Protein AF-A0A8R1HP29-F1 (afdb_monomer_lite)

Secondary structure (DSSP, 8-state):
-HHHHHHHHHHHHHHHHHHHHHHHHHHHHHHHHHHHHHHHHHHHHHHHHHHHHHHHHHHHHHHHHHHHHHHHHHHHHHHHHHHHHHTGGG-S-HHHHHHHHHHHHHHHHHS-HHHHHHHHHHHTT--SHHHHHHHHHHHHHHHHHHHHHHHHHHHHHHHHHHHHHHTT---HHHHHHHHHHHHHS-SS-TTHHHHHHHHHHHH-TT-TTSPPPPHHHHHHHHHHHHHT-------S---SS--S-TTS---HHHHHHHHHHHHHS-TT-TTHHHHHHHHHSSS-HHHHHHHHHHHHHHHHTT-

InterPro domains:
  IPR001005 SANT/Myb domain [PF00249] (248-294)
  IPR001005 SANT/Myb domain [PF23082] (169-206)
  IPR001005 SANT/Myb domain [PS50090] (162-218)
  IPR001005 SANT/Myb domain [PS50090] (249-296)
  IPR001005 SANT/Myb domain [SM00717] (166-228)
  IPR001005 SANT/Myb domain [SM00717] (246-298)
  IPR001005 SANT/Myb domain [cd00167] (169-223)
  IPR001005 SANT/Myb domain [cd00167] (249-296)
  IPR009057 Homedomain-like superfamily [SSF46689] (167-221)
  IPR009057 Homedomain-like superfamily [SSF46689] (248-295)
  IPR032003 Ribosome-associated complex head domain [PF16717] (63-138)
  IPR042569 Ribosome-associated complex head domain superfamily [G3DSA:1.10.8.840] (60-151)
  IPR044634 J-protein Zuotin/DnaJC2 [PTHR43999] (15-303)

Structure (mmCIF, N/CA/C/O backbone):
data_AF-A0A8R1HP29-F1
#
_entry.id   AF-A0A8R1HP29-F1
#
loop_
_atom_site.group_PDB
_atom_site.id
_atom_site.type_symbol
_atom_site.label_atom_id
_atom_site.label_alt_id
_atom_site.label_comp_id
_atom_site.label_asym_id
_atom_site.label_entity_id
_atom_site.label_seq_id
_atom_site.pdbx_PDB_ins_code
_atom_site.Cartn_x
_atom_site.Cartn_y
_atom_site.Cartn_z
_atom_site.occupancy
_atom_site.B_iso_or_equiv
_atom_site.auth_seq_id
_atom_site.auth_comp_id
_atom_site.auth_asym_id
_atom_site.auth_atom_id
_atom_site.pdbx_PDB_model_num
ATOM 1 N N . MET A 1 1 ? 29.181 -5.541 -91.562 1.00 53.16 1 MET A N 1
ATOM 2 C CA . MET A 1 1 ? 28.354 -4.675 -90.682 1.00 53.16 1 MET A CA 1
ATOM 3 C C . MET A 1 1 ? 27.264 -5.429 -89.902 1.00 53.16 1 MET A C 1
ATOM 5 O O . MET A 1 1 ? 26.982 -5.027 -88.782 1.00 53.16 1 MET A O 1
ATOM 9 N N . HIS A 1 2 ? 26.699 -6.535 -90.409 1.00 53.97 2 HIS A N 1
ATOM 10 C CA . HIS A 1 2 ? 25.640 -7.306 -89.723 1.00 53.97 2 HIS A CA 1
ATOM 11 C C . HIS A 1 2 ? 26.078 -8.027 -88.426 1.00 53.97 2 HIS A C 1
ATOM 13 O O . HIS A 1 2 ? 25.347 -7.999 -87.443 1.00 53.97 2 HIS A O 1
ATOM 19 N N . SER A 1 3 ? 27.299 -8.576 -88.367 1.00 54.91 3 SER A N 1
ATOM 20 C CA . SER A 1 3 ? 27.802 -9.307 -87.182 1.00 54.91 3 SER A CA 1
ATOM 21 C C . SER A 1 3 ? 28.044 -8.428 -85.944 1.00 54.91 3 SER A C 1
ATOM 23 O O . SER A 1 3 ? 27.961 -8.914 -84.823 1.00 54.91 3 SER A O 1
ATOM 25 N N . SER A 1 4 ? 28.325 -7.133 -86.132 1.00 56.97 4 SER A N 1
ATOM 26 C CA . SER A 1 4 ? 28.579 -6.187 -85.030 1.00 56.97 4 SER A CA 1
ATOM 27 C C . SER A 1 4 ? 27.276 -5.677 -84.389 1.00 56.97 4 SER A C 1
ATOM 29 O O . SER A 1 4 ? 27.226 -5.419 -83.190 1.00 56.97 4 SER A O 1
ATOM 31 N N . ARG A 1 5 ? 26.180 -5.618 -85.165 1.00 58.12 5 ARG A N 1
ATOM 32 C CA . ARG A 1 5 ? 24.840 -5.261 -84.661 1.00 58.12 5 ARG A CA 1
ATOM 33 C C . ARG A 1 5 ? 24.191 -6.379 -83.835 1.00 58.12 5 ARG A C 1
ATOM 35 O O . ARG A 1 5 ? 23.475 -6.074 -82.890 1.00 58.12 5 ARG A O 1
ATOM 42 N N . LEU A 1 6 ? 24.455 -7.648 -84.162 1.00 58.31 6 LEU A N 1
ATOM 43 C CA . LEU A 1 6 ? 23.961 -8.799 -83.390 1.00 58.31 6 LEU A CA 1
ATOM 44 C C . LEU A 1 6 ? 24.630 -8.881 -82.006 1.00 58.31 6 LEU A C 1
ATOM 46 O O . LEU A 1 6 ? 23.936 -8.924 -80.997 1.00 58.31 6 LEU A O 1
ATOM 50 N N . LEU A 1 7 ? 25.961 -8.744 -81.941 1.00 60.47 7 LEU A N 1
ATOM 51 C CA . LEU A 1 7 ? 26.706 -8.700 -80.673 1.00 60.47 7 LEU A CA 1
ATOM 52 C C . LEU A 1 7 ? 26.303 -7.516 -79.772 1.00 60.47 7 LEU A C 1
ATOM 54 O O . LEU A 1 7 ? 26.295 -7.650 -78.549 1.00 60.47 7 LEU A O 1
ATOM 58 N N . SER A 1 8 ? 25.947 -6.356 -80.344 1.00 64.62 8 SER A N 1
ATOM 59 C CA . SER A 1 8 ? 25.482 -5.215 -79.540 1.00 64.62 8 SER A CA 1
ATOM 60 C C . SER A 1 8 ? 24.067 -5.407 -78.989 1.00 64.62 8 SER A C 1
ATOM 62 O O . SER A 1 8 ? 23.772 -4.904 -77.906 1.00 64.62 8 SER A O 1
ATOM 64 N N . ALA A 1 9 ? 23.197 -6.118 -79.715 1.00 67.69 9 ALA A N 1
ATOM 65 C CA . ALA A 1 9 ? 21.844 -6.442 -79.265 1.00 67.69 9 ALA A CA 1
ATOM 66 C C . ALA A 1 9 ? 21.861 -7.455 -78.105 1.00 67.69 9 ALA A C 1
ATOM 68 O O . ALA A 1 9 ? 21.166 -7.251 -77.108 1.00 67.69 9 ALA A O 1
ATOM 69 N N . ASP A 1 10 ? 22.728 -8.470 -78.173 1.00 73.00 10 ASP A N 1
ATOM 70 C CA . ASP A 1 10 ? 22.910 -9.448 -77.091 1.00 73.00 10 ASP A CA 1
ATOM 71 C C . ASP A 1 10 ? 23.484 -8.799 -75.821 1.00 73.00 10 ASP A C 1
ATOM 73 O O . ASP A 1 10 ? 23.005 -9.046 -74.712 1.00 73.00 10 ASP A O 1
ATOM 77 N N . LEU A 1 11 ? 24.455 -7.888 -75.964 1.00 72.44 11 LEU A N 1
ATOM 78 C CA . LEU A 1 11 ? 25.024 -7.152 -74.830 1.00 72.44 11 LEU A CA 1
ATOM 79 C C . LEU A 1 11 ? 24.003 -6.208 -74.164 1.00 72.44 11 LEU A C 1
ATOM 81 O O . LEU A 1 11 ? 24.047 -6.014 -72.947 1.00 72.44 11 LEU A O 1
ATOM 85 N N . ALA A 1 12 ? 23.090 -5.618 -74.942 1.00 78.31 12 ALA A N 1
ATOM 86 C CA . ALA A 1 12 ? 21.998 -4.795 -74.421 1.00 78.31 12 ALA A CA 1
ATOM 87 C C . ALA A 1 12 ? 20.978 -5.647 -73.645 1.00 78.31 12 ALA A C 1
ATOM 89 O O . ALA A 1 12 ? 20.657 -5.321 -72.505 1.00 78.31 12 ALA A O 1
ATOM 90 N N . SER A 1 13 ? 20.576 -6.796 -74.198 1.00 78.81 13 SER A N 1
ATOM 91 C CA . SER A 1 13 ? 19.656 -7.735 -73.541 1.00 78.81 13 SER A CA 1
ATOM 92 C C . SER A 1 13 ? 20.219 -8.306 -72.228 1.00 78.81 13 SER A C 1
ATOM 94 O O . SER A 1 13 ? 19.497 -8.427 -71.236 1.00 78.81 13 SER A O 1
ATOM 96 N N . ILE A 1 14 ? 21.528 -8.587 -72.171 1.00 84.44 14 ILE A N 1
ATOM 97 C CA . ILE A 1 14 ? 22.209 -9.011 -70.936 1.00 84.44 14 ILE A CA 1
ATOM 98 C C . ILE A 1 14 ? 22.201 -7.886 -69.888 1.00 84.44 14 ILE A C 1
ATOM 100 O O . ILE A 1 14 ? 21.932 -8.142 -68.714 1.00 84.44 14 ILE A O 1
ATOM 104 N N . LYS A 1 15 ? 22.462 -6.633 -70.288 1.00 81.94 15 LYS A N 1
ATOM 105 C CA . LYS 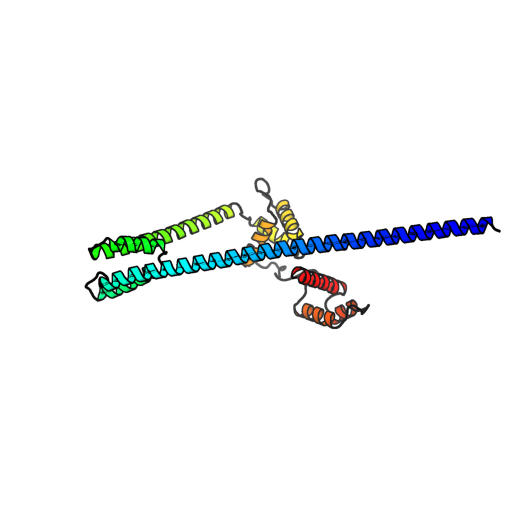A 1 15 ? 22.427 -5.476 -69.373 1.00 81.94 15 LYS A CA 1
ATOM 106 C C . LYS A 1 15 ? 21.028 -5.218 -68.811 1.00 81.94 15 LYS A C 1
ATOM 108 O O . LYS A 1 15 ? 20.919 -4.896 -67.626 1.00 81.94 15 LYS A O 1
ATOM 113 N N . ASP A 1 16 ? 19.988 -5.385 -69.622 1.00 84.62 16 ASP A N 1
ATOM 114 C CA . ASP A 1 16 ? 18.601 -5.212 -69.188 1.00 84.62 16 ASP A CA 1
ATOM 115 C C . ASP A 1 16 ? 18.174 -6.308 -68.202 1.00 84.62 16 ASP A C 1
ATOM 117 O O . ASP A 1 16 ? 17.663 -5.980 -67.131 1.00 84.62 16 ASP A O 1
ATOM 121 N N . LYS A 1 17 ? 18.515 -7.582 -68.460 1.00 86.94 17 LYS A N 1
ATOM 122 C CA . LYS A 1 17 ? 18.304 -8.680 -67.493 1.00 86.94 17 LYS A CA 1
ATOM 123 C C . LYS A 1 17 ? 18.997 -8.431 -66.153 1.00 86.94 17 LYS A C 1
ATOM 125 O O . LYS A 1 17 ? 18.366 -8.532 -65.107 1.00 86.94 17 LYS A O 1
ATOM 130 N N . VAL A 1 18 ? 20.269 -8.021 -66.165 1.00 89.69 18 VAL A N 1
ATOM 131 C CA . VAL A 1 18 ? 21.017 -7.705 -64.930 1.00 89.69 18 VAL A CA 1
ATOM 132 C C . VAL A 1 18 ? 20.366 -6.551 -64.153 1.00 89.69 18 VAL A C 1
ATOM 134 O O . VAL A 1 18 ? 20.365 -6.543 -62.919 1.00 89.69 18 VAL A O 1
ATOM 137 N N . LYS A 1 19 ? 19.798 -5.562 -64.851 1.00 87.81 19 LYS A N 1
ATOM 138 C CA . LYS A 1 19 ? 19.091 -4.434 -64.231 1.00 87.81 19 LYS A CA 1
ATOM 139 C C . LYS A 1 19 ? 17.745 -4.858 -63.633 1.00 87.81 19 LYS A C 1
ATOM 141 O O . LYS A 1 19 ? 17.427 -4.417 -62.526 1.00 87.81 19 LYS A O 1
ATOM 146 N N . GLU A 1 20 ? 16.987 -5.706 -64.323 1.00 89.31 20 GLU A N 1
ATOM 147 C CA . GLU A 1 20 ? 15.724 -6.272 -63.833 1.00 89.31 20 GLU A CA 1
ATOM 148 C C . GLU A 1 20 ? 15.930 -7.178 -62.616 1.00 89.31 20 GLU A C 1
ATOM 150 O O . GLU A 1 20 ? 15.224 -7.020 -61.617 1.00 89.31 20 GLU A O 1
ATOM 155 N N . ASP A 1 21 ? 16.937 -8.054 -62.643 1.00 87.12 21 ASP A N 1
ATOM 156 C CA . ASP A 1 21 ? 17.288 -8.928 -61.519 1.00 87.12 21 ASP A CA 1
ATOM 157 C C . ASP A 1 21 ? 17.730 -8.111 -60.300 1.00 87.12 21 ASP A C 1
ATOM 159 O O . ASP A 1 21 ? 17.300 -8.367 -59.173 1.00 87.12 21 ASP A O 1
ATOM 163 N N . ARG A 1 22 ? 18.510 -7.041 -60.515 1.00 89.25 22 ARG A N 1
ATOM 164 C CA . ARG A 1 22 ? 18.885 -6.107 -59.444 1.00 89.25 22 ARG A CA 1
ATOM 165 C C . ARG A 1 22 ? 17.671 -5.377 -58.864 1.00 89.25 22 ARG A C 1
ATOM 167 O O . ARG A 1 22 ? 17.598 -5.207 -57.649 1.00 89.25 22 ARG A O 1
ATOM 174 N N . GLN A 1 23 ? 16.721 -4.937 -59.692 1.00 90.44 23 GLN A N 1
ATOM 175 C CA . GLN A 1 23 ? 15.484 -4.311 -59.209 1.00 90.44 23 GLN A CA 1
ATOM 176 C C . GLN A 1 23 ? 14.588 -5.298 -58.455 1.00 90.44 23 GLN A C 1
ATOM 178 O O . GLN A 1 23 ? 13.997 -4.919 -57.444 1.00 90.44 23 GLN A O 1
ATOM 183 N N . ARG A 1 24 ? 14.506 -6.554 -58.907 1.00 90.56 24 ARG A N 1
ATOM 184 C CA . ARG A 1 24 ? 13.776 -7.622 -58.214 1.00 90.56 24 ARG A CA 1
ATOM 185 C C . ARG A 1 24 ? 14.380 -7.899 -56.838 1.00 90.56 24 ARG A C 1
ATOM 187 O O . ARG A 1 24 ? 13.652 -7.845 -55.855 1.00 90.56 24 ARG A O 1
ATOM 194 N N . ALA A 1 25 ? 15.703 -8.047 -56.753 1.00 92.31 25 ALA A N 1
ATOM 195 C CA . ALA A 1 25 ? 16.408 -8.252 -55.488 1.00 92.31 25 ALA A CA 1
ATOM 196 C C . ALA A 1 25 ? 16.231 -7.077 -54.503 1.00 92.31 25 ALA A C 1
ATOM 198 O O . ALA A 1 25 ? 16.148 -7.281 -53.293 1.00 92.31 25 ALA A O 1
ATOM 199 N N . ILE A 1 26 ? 16.152 -5.835 -55.000 1.00 91.69 26 ILE A N 1
ATOM 200 C CA . ILE A 1 26 ? 15.868 -4.659 -54.159 1.00 91.69 26 ILE A CA 1
ATOM 201 C C . ILE A 1 26 ? 14.433 -4.704 -53.617 1.00 91.69 26 ILE A C 1
ATOM 203 O O . ILE A 1 26 ? 14.251 -4.469 -52.422 1.00 91.69 26 ILE A O 1
ATOM 207 N N . ARG A 1 27 ? 13.437 -5.026 -54.458 1.00 92.00 27 ARG A N 1
ATOM 208 C CA . ARG A 1 27 ? 12.031 -5.144 -54.033 1.00 92.00 27 ARG A CA 1
ATOM 209 C C . ARG A 1 27 ? 11.839 -6.261 -53.011 1.00 92.00 27 ARG A C 1
ATOM 211 O O . ARG A 1 27 ? 11.287 -6.004 -51.950 1.00 92.00 27 ARG A O 1
ATOM 218 N N . GLU A 1 28 ? 12.385 -7.448 -53.266 1.00 93.88 28 GLU A N 1
ATOM 219 C CA . GLU A 1 28 ? 12.318 -8.580 -52.329 1.00 93.88 28 GLU A CA 1
ATOM 220 C C . GLU A 1 28 ? 12.966 -8.242 -50.978 1.00 93.88 28 GLU A C 1
ATOM 222 O O . GLU A 1 28 ? 12.419 -8.556 -49.922 1.00 93.88 28 GLU A O 1
ATOM 227 N N . LYS A 1 29 ? 14.103 -7.530 -50.985 1.00 92.50 29 LYS A N 1
ATOM 228 C CA . LYS A 1 29 ? 14.752 -7.070 -49.750 1.00 92.50 29 LYS A CA 1
ATOM 229 C C . LYS A 1 29 ? 13.919 -6.021 -49.005 1.00 92.50 29 LYS A C 1
ATOM 231 O O . LYS A 1 29 ? 13.887 -6.045 -47.778 1.00 92.50 29 LYS A O 1
ATOM 236 N N . GLN A 1 30 ? 13.263 -5.102 -49.715 1.00 90.50 30 GLN A N 1
ATOM 237 C CA . GLN A 1 30 ? 12.364 -4.112 -49.112 1.00 90.50 30 GLN A CA 1
ATOM 238 C C . GLN A 1 30 ? 11.123 -4.774 -48.500 1.00 90.50 30 GLN A C 1
ATOM 240 O O . GLN A 1 30 ? 10.791 -4.474 -47.357 1.00 90.50 30 GLN A O 1
ATOM 245 N N . GLU A 1 31 ? 10.503 -5.721 -49.206 1.00 94.25 31 GLU A N 1
ATOM 246 C CA . GLU A 1 31 ? 9.358 -6.494 -48.710 1.00 94.25 31 GLU A CA 1
ATOM 247 C C . GLU A 1 31 ? 9.725 -7.354 -47.492 1.00 94.25 31 GLU A C 1
ATOM 249 O O . GLU A 1 31 ? 8.944 -7.442 -46.546 1.00 94.25 31 GLU A O 1
ATOM 254 N N . ALA A 1 32 ? 10.923 -7.950 -47.466 1.00 93.94 32 ALA A N 1
ATOM 255 C CA . ALA A 1 32 ? 11.408 -8.709 -46.313 1.00 93.94 32 ALA A CA 1
ATOM 256 C C . ALA A 1 32 ? 11.608 -7.818 -45.073 1.00 93.94 32 ALA A C 1
ATOM 258 O O . ALA A 1 32 ? 11.174 -8.186 -43.983 1.00 93.94 32 ALA A O 1
ATOM 259 N N . ILE A 1 33 ? 12.203 -6.629 -45.242 1.00 93.56 33 ILE A N 1
ATOM 260 C CA . ILE A 1 33 ? 12.369 -5.646 -44.156 1.00 93.56 33 ILE A CA 1
ATOM 261 C C . ILE A 1 33 ? 11.005 -5.164 -43.646 1.00 93.56 33 ILE A C 1
ATOM 263 O O . ILE A 1 33 ? 10.813 -5.018 -42.440 1.00 93.56 33 ILE A O 1
ATOM 267 N N . GLU A 1 34 ? 10.049 -4.913 -44.544 1.00 94.19 34 GLU A N 1
ATOM 268 C CA . GLU A 1 34 ? 8.706 -4.479 -44.158 1.00 94.19 34 GLU A CA 1
ATOM 269 C C . GLU A 1 34 ? 7.941 -5.581 -43.415 1.00 94.19 34 GLU A C 1
ATOM 271 O O . GLU A 1 34 ? 7.297 -5.296 -42.404 1.00 94.19 34 GLU A O 1
ATOM 276 N N . ARG A 1 35 ? 8.056 -6.840 -43.857 1.00 94.19 35 ARG A N 1
ATOM 277 C CA . ARG A 1 35 ? 7.460 -7.995 -43.172 1.00 94.19 35 ARG A CA 1
ATOM 278 C C . ARG A 1 35 ? 8.042 -8.179 -41.772 1.00 94.19 35 ARG A C 1
ATOM 280 O O . ARG A 1 35 ? 7.279 -8.260 -40.818 1.00 94.19 35 ARG A O 1
ATOM 287 N N . GLU A 1 36 ? 9.367 -8.144 -41.633 1.00 94.69 36 GLU A N 1
ATOM 288 C CA . GLU A 1 36 ? 10.035 -8.255 -40.329 1.00 94.69 36 GLU A CA 1
ATOM 289 C C . GLU A 1 36 ? 9.637 -7.105 -39.388 1.00 94.69 36 GLU A C 1
ATOM 291 O O . GLU A 1 36 ? 9.447 -7.303 -38.187 1.00 94.69 36 GLU A O 1
ATOM 296 N N . LYS A 1 37 ? 9.473 -5.890 -39.926 1.00 93.94 37 LYS A N 1
ATOM 297 C CA . LYS A 1 37 ? 9.008 -4.737 -39.151 1.00 93.94 37 LYS A CA 1
ATOM 298 C C . LYS A 1 37 ? 7.566 -4.920 -38.665 1.00 93.94 37 LYS A C 1
ATOM 300 O O . LYS A 1 37 ? 7.314 -4.680 -37.488 1.00 93.94 37 LYS A O 1
ATOM 305 N N . ARG A 1 38 ? 6.648 -5.377 -39.527 1.00 94.00 38 ARG A N 1
ATOM 306 C CA . ARG A 1 38 ? 5.253 -5.665 -39.143 1.00 94.00 38 ARG A CA 1
ATOM 307 C C . ARG A 1 38 ? 5.174 -6.775 -38.093 1.00 94.00 38 ARG A C 1
ATOM 309 O O . ARG A 1 38 ? 4.476 -6.613 -37.102 1.00 94.00 38 ARG A O 1
ATOM 316 N N . GLU A 1 39 ? 5.943 -7.852 -38.254 1.00 95.06 39 GLU A N 1
ATOM 317 C CA . GLU A 1 39 ? 6.003 -8.948 -37.274 1.00 95.06 39 GLU A CA 1
ATOM 318 C C . GLU A 1 39 ? 6.525 -8.475 -35.907 1.00 95.06 39 GLU A C 1
ATOM 320 O O . GLU A 1 39 ? 5.986 -8.864 -34.870 1.00 95.06 39 GLU A O 1
ATOM 325 N N . LYS A 1 40 ? 7.535 -7.592 -35.888 1.00 93.88 40 LYS A N 1
ATOM 326 C CA . LYS A 1 40 ? 8.042 -6.971 -34.652 1.00 93.88 40 LYS A CA 1
ATOM 327 C C . LYS A 1 40 ? 7.010 -6.059 -33.991 1.00 93.88 40 LYS A C 1
ATOM 329 O O . LYS A 1 40 ? 6.829 -6.155 -32.781 1.00 93.88 40 LYS A O 1
ATOM 334 N N . GLU A 1 41 ? 6.328 -5.214 -34.762 1.00 93.56 41 GLU A N 1
ATOM 335 C CA . GLU A 1 41 ? 5.277 -4.321 -34.252 1.00 93.56 41 GLU A CA 1
ATOM 336 C C . GLU A 1 41 ? 4.083 -5.114 -33.690 1.00 93.56 41 GLU A C 1
ATOM 338 O O . GLU A 1 41 ? 3.608 -4.816 -32.595 1.00 93.56 41 GLU A O 1
ATOM 343 N N . GLU A 1 42 ? 3.643 -6.178 -34.371 1.00 95.19 42 GLU A N 1
ATOM 344 C CA . GLU A 1 42 ? 2.578 -7.064 -33.880 1.00 95.19 42 GLU A CA 1
ATOM 345 C C . GLU A 1 42 ? 2.992 -7.839 -32.620 1.00 95.19 42 GLU A C 1
ATOM 347 O O . GLU A 1 42 ? 2.189 -7.997 -31.696 1.00 95.19 42 GLU A O 1
ATOM 352 N N . ALA A 1 43 ? 4.237 -8.323 -32.555 1.00 95.44 43 ALA A N 1
ATOM 353 C CA . ALA A 1 43 ? 4.762 -8.993 -31.368 1.00 95.44 43 ALA A CA 1
ATOM 354 C C . ALA A 1 43 ? 4.850 -8.032 -30.172 1.00 95.44 43 ALA A C 1
ATOM 356 O O . ALA A 1 43 ? 4.431 -8.384 -29.068 1.00 95.44 43 ALA A O 1
ATOM 357 N N . GLU A 1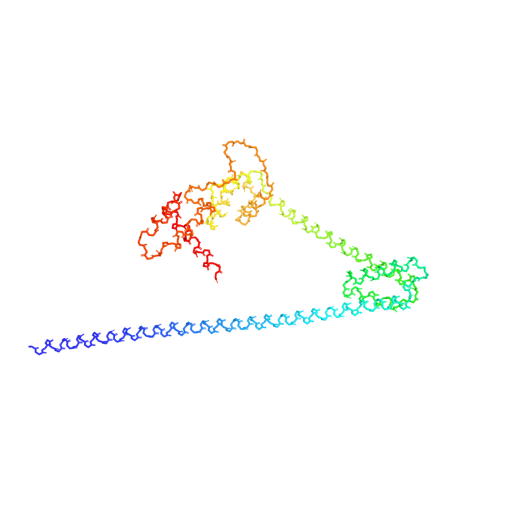 44 ? 5.331 -6.805 -30.386 1.00 94.75 44 GLU A N 1
ATOM 358 C CA . GLU A 1 44 ? 5.391 -5.768 -29.353 1.00 94.75 44 GLU A CA 1
ATOM 359 C C . GLU A 1 44 ? 3.988 -5.369 -28.876 1.00 94.75 44 GLU A C 1
ATOM 361 O O . GLU A 1 44 ? 3.754 -5.260 -27.670 1.00 94.75 44 GLU A O 1
ATOM 366 N N . GLN A 1 45 ? 3.025 -5.232 -29.794 1.00 94.50 45 GLN A N 1
ATOM 367 C CA . GLN A 1 45 ? 1.638 -4.933 -29.448 1.00 94.50 45 GLN A CA 1
ATOM 368 C C . GLN A 1 45 ? 1.006 -6.047 -28.605 1.00 94.50 45 GLN A C 1
ATOM 370 O O . GLN A 1 45 ? 0.382 -5.746 -27.588 1.00 94.50 45 GLN A O 1
ATOM 375 N N . LYS A 1 46 ? 1.221 -7.322 -28.959 1.00 96.25 46 LYS A N 1
ATOM 376 C CA . LYS A 1 46 ? 0.735 -8.469 -28.169 1.00 96.25 46 LYS A CA 1
ATOM 377 C C . LYS A 1 46 ? 1.354 -8.511 -26.771 1.00 96.25 46 LYS A C 1
ATOM 379 O O . LYS A 1 46 ? 0.636 -8.731 -25.798 1.00 96.25 46 LYS A O 1
ATOM 384 N N . ILE A 1 47 ? 2.660 -8.254 -26.653 1.00 94.88 47 ILE A N 1
ATOM 385 C CA . ILE A 1 47 ? 3.345 -8.185 -25.351 1.00 94.88 47 ILE A CA 1
ATOM 386 C C . ILE A 1 47 ? 2.765 -7.048 -24.505 1.00 94.88 47 ILE A C 1
ATOM 388 O O . ILE A 1 47 ? 2.466 -7.245 -23.326 1.00 94.88 47 ILE A O 1
ATOM 392 N N . LYS A 1 48 ? 2.570 -5.867 -25.100 1.00 95.25 48 LYS A N 1
ATOM 393 C CA . LYS A 1 48 ? 2.013 -4.700 -24.410 1.00 95.25 48 LYS A CA 1
ATOM 394 C C . LYS A 1 48 ? 0.574 -4.938 -23.948 1.00 95.25 48 LYS A C 1
ATOM 396 O O . LYS A 1 48 ? 0.248 -4.617 -22.808 1.00 95.25 48 LYS A O 1
ATOM 401 N N . GLU A 1 49 ? -0.266 -5.527 -24.794 1.00 95.75 49 GLU A N 1
ATOM 402 C CA . GLU A 1 49 ? -1.655 -5.858 -24.458 1.00 95.75 49 GLU A CA 1
ATOM 403 C C . GLU A 1 49 ? -1.731 -6.907 -23.336 1.00 95.75 49 GLU A C 1
ATOM 405 O O . GLU A 1 49 ? -2.513 -6.762 -22.394 1.00 95.75 49 GLU A O 1
ATOM 410 N N . GLU A 1 50 ? -0.870 -7.930 -23.366 1.00 96.06 50 GLU A N 1
ATOM 411 C CA . GLU A 1 50 ? -0.800 -8.924 -22.293 1.00 96.06 50 GLU A CA 1
ATOM 412 C C . GLU A 1 50 ? -0.328 -8.309 -20.965 1.00 96.06 50 GLU A C 1
ATOM 414 O O . GLU A 1 50 ? -0.902 -8.608 -19.911 1.00 96.06 50 GLU A O 1
ATOM 419 N N . GLN A 1 51 ? 0.682 -7.433 -21.003 1.00 94.25 51 GLN A N 1
ATOM 420 C CA . GLN A 1 51 ? 1.156 -6.697 -19.829 1.00 94.25 51 GLN A CA 1
ATOM 421 C C . GLN A 1 51 ? 0.065 -5.788 -19.252 1.00 94.25 51 GLN A C 1
ATOM 423 O O . GLN A 1 51 ? -0.142 -5.781 -18.039 1.00 94.25 51 GLN A O 1
ATOM 428 N N . GLU A 1 52 ? -0.671 -5.062 -20.096 1.00 96.38 52 GLU A N 1
ATOM 429 C CA . GLU A 1 52 ? -1.763 -4.192 -19.655 1.00 96.38 52 GLU A CA 1
ATOM 430 C C . GLU A 1 52 ? -2.921 -4.992 -19.047 1.00 96.38 52 GLU A C 1
ATOM 432 O O . GLU A 1 52 ? -3.447 -4.612 -17.996 1.00 96.38 52 GLU A O 1
ATOM 437 N N . ARG A 1 53 ? -3.276 -6.136 -19.646 1.00 96.69 53 ARG A N 1
ATOM 438 C CA . ARG A 1 53 ? -4.299 -7.042 -19.108 1.00 96.69 53 ARG A CA 1
ATOM 439 C C . ARG A 1 53 ? -3.908 -7.569 -17.728 1.00 96.69 53 ARG A C 1
ATOM 441 O O . ARG A 1 53 ? -4.712 -7.461 -16.804 1.00 96.69 53 ARG A O 1
ATOM 448 N N . LYS A 1 54 ? -2.675 -8.067 -17.569 1.00 96.06 54 LYS A N 1
ATOM 449 C CA . LYS A 1 54 ? -2.157 -8.535 -16.269 1.00 96.06 54 LYS A CA 1
ATOM 450 C C . LYS A 1 54 ? -2.142 -7.407 -15.236 1.00 96.06 54 LYS A C 1
ATOM 452 O O . LYS A 1 54 ? -2.644 -7.586 -14.132 1.00 96.06 54 LYS A O 1
ATOM 457 N N . ALA A 1 55 ? -1.672 -6.218 -15.615 1.00 97.00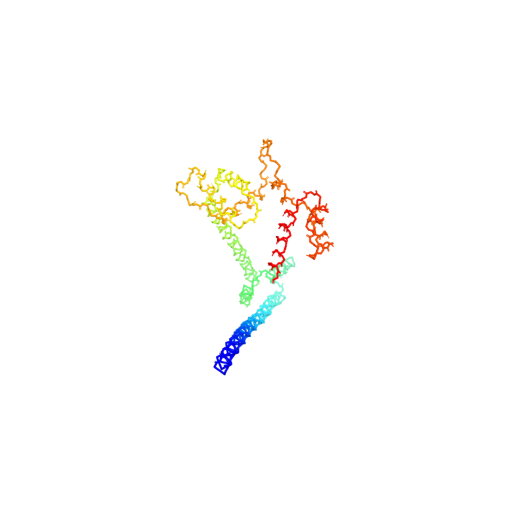 55 ALA A N 1
ATOM 458 C CA . ALA A 1 55 ? -1.654 -5.054 -14.729 1.00 97.00 55 ALA A CA 1
ATOM 459 C C . ALA A 1 55 ? -3.063 -4.566 -14.347 1.00 97.00 55 ALA A C 1
ATOM 461 O O . ALA A 1 55 ? -3.257 -3.979 -13.282 1.00 97.00 55 ALA A O 1
ATOM 462 N N . LYS A 1 56 ? -4.066 -4.737 -15.214 1.00 97.06 56 LYS A N 1
ATOM 463 C CA . LYS A 1 56 ? -5.465 -4.425 -14.890 1.00 97.06 56 LYS A CA 1
ATOM 464 C C . LYS A 1 56 ? -6.049 -5.452 -13.918 1.00 97.06 56 LYS A C 1
ATOM 466 O O . LYS A 1 56 ? -6.667 -5.053 -12.936 1.00 97.06 56 LYS A O 1
ATOM 471 N N . GLU A 1 57 ? -5.820 -6.738 -14.163 1.00 96.62 57 GLU A N 1
ATOM 472 C CA . GLU A 1 57 ? -6.281 -7.827 -13.295 1.00 96.62 57 GLU A CA 1
ATOM 473 C C . GLU A 1 57 ? -5.674 -7.733 -11.887 1.00 96.62 57 GLU A C 1
ATOM 475 O O . GLU A 1 57 ? -6.396 -7.830 -10.895 1.00 96.62 57 GLU A O 1
ATOM 480 N N . GLU A 1 58 ? -4.375 -7.439 -11.787 1.00 96.81 58 GLU A N 1
ATOM 481 C CA . GLU A 1 58 ? -3.685 -7.233 -10.510 1.00 96.81 58 GLU A CA 1
ATOM 482 C C . GLU A 1 58 ? -4.252 -6.029 -9.742 1.00 96.81 58 GLU A C 1
ATOM 484 O O . GLU A 1 58 ? -4.592 -6.153 -8.566 1.00 96.81 58 GLU A O 1
ATOM 489 N N . ARG A 1 59 ? -4.474 -4.892 -10.421 1.00 95.50 59 ARG A N 1
ATOM 490 C CA . ARG A 1 59 ? -5.101 -3.701 -9.814 1.00 95.50 59 ARG A CA 1
ATOM 491 C C . ARG A 1 59 ? -6.527 -3.966 -9.327 1.00 95.50 59 ARG A C 1
ATOM 493 O O . ARG A 1 59 ? -6.933 -3.454 -8.283 1.00 95.50 59 ARG A O 1
ATOM 500 N N . GLU A 1 60 ? -7.313 -4.742 -10.071 1.00 96.81 60 GLU A N 1
ATOM 501 C CA . GLU A 1 60 ? -8.664 -5.125 -9.650 1.00 96.81 60 GLU A CA 1
ATOM 502 C C . GLU A 1 60 ? -8.645 -6.087 -8.459 1.00 96.81 60 GLU A C 1
ATOM 504 O O . GLU A 1 60 ? -9.467 -5.943 -7.548 1.00 96.81 60 GLU A O 1
ATOM 509 N N . LYS A 1 61 ? -7.703 -7.035 -8.436 1.00 96.56 61 LYS A N 1
ATOM 510 C CA . LYS A 1 61 ? -7.505 -7.961 -7.318 1.00 96.56 61 LYS A CA 1
ATOM 511 C C . LYS A 1 61 ? -7.085 -7.219 -6.048 1.00 96.56 61 LYS A C 1
ATOM 513 O O . LYS A 1 61 ? -7.760 -7.360 -5.031 1.00 96.56 61 LYS A O 1
ATOM 518 N N . GLU A 1 62 ? -6.082 -6.347 -6.129 1.00 96.44 62 GLU A N 1
ATOM 519 C CA . GLU A 1 62 ? -5.620 -5.522 -5.005 1.00 96.44 62 GLU A CA 1
ATOM 520 C C . GLU A 1 62 ? -6.755 -4.639 -4.457 1.00 96.44 62 GLU A C 1
ATOM 522 O O . GLU A 1 62 ? -6.961 -4.534 -3.245 1.00 96.44 62 GLU A O 1
ATOM 527 N N . LYS A 1 63 ? -7.563 -4.038 -5.344 1.00 97.00 63 LYS A N 1
ATOM 528 C CA . LYS A 1 63 ? -8.729 -3.246 -4.932 1.00 97.00 63 LYS A CA 1
ATOM 529 C C . LYS A 1 63 ? -9.749 -4.094 -4.166 1.00 97.00 63 LYS A C 1
ATOM 531 O O . LYS A 1 63 ? -10.213 -3.654 -3.113 1.00 97.00 63 LYS A O 1
ATOM 536 N N . LYS A 1 64 ? -10.089 -5.287 -4.669 1.00 96.94 64 LYS A N 1
ATOM 537 C CA . LYS A 1 64 ? -11.029 -6.211 -4.008 1.00 96.94 64 LYS A CA 1
ATOM 538 C C . LYS A 1 64 ? -10.506 -6.651 -2.640 1.00 96.94 64 LYS A C 1
ATOM 540 O O . LYS A 1 64 ? -11.253 -6.589 -1.667 1.00 96.94 64 LYS A O 1
ATOM 545 N N . GLU A 1 65 ? -9.235 -7.031 -2.549 1.00 95.00 65 GLU A N 1
ATOM 546 C CA . GLU A 1 65 ? -8.596 -7.439 -1.292 1.00 95.00 65 GLU A CA 1
ATOM 547 C C . GLU A 1 65 ? -8.588 -6.299 -0.267 1.00 95.00 65 GLU A C 1
ATOM 549 O O . GLU A 1 65 ? -8.987 -6.490 0.884 1.00 95.00 65 GLU A O 1
ATOM 554 N N . ARG A 1 66 ? -8.251 -5.077 -0.693 1.00 93.81 66 ARG A N 1
ATOM 555 C CA . ARG A 1 66 ? -8.295 -3.889 0.167 1.00 93.81 66 ARG A CA 1
ATOM 556 C C . ARG A 1 66 ? -9.705 -3.585 0.673 1.00 93.81 66 ARG A C 1
ATOM 558 O O . ARG A 1 66 ? -9.869 -3.209 1.834 1.00 93.81 66 ARG A O 1
ATOM 565 N N . ASP A 1 67 ? -10.719 -3.717 -0.178 1.00 96.25 67 ASP A N 1
ATOM 566 C CA . ASP A 1 67 ? -12.109 -3.463 0.207 1.00 96.25 67 ASP A CA 1
ATOM 567 C C . ASP A 1 67 ? -12.632 -4.538 1.178 1.00 96.25 67 ASP A C 1
ATOM 569 O O . ASP A 1 67 ? -13.340 -4.204 2.132 1.00 96.25 67 ASP A O 1
ATOM 573 N N . ILE A 1 68 ? -12.235 -5.805 1.003 1.00 95.69 68 ILE A N 1
ATOM 574 C CA . ILE A 1 68 ? -12.513 -6.893 1.957 1.00 95.69 68 ILE A CA 1
ATOM 575 C C . ILE A 1 68 ? -11.836 -6.610 3.303 1.00 95.69 68 ILE A C 1
ATOM 577 O O . ILE A 1 68 ? -12.508 -6.633 4.334 1.00 95.69 68 ILE A O 1
ATOM 581 N N . ALA A 1 69 ? -10.546 -6.260 3.305 1.00 93.31 69 ALA A N 1
ATOM 582 C CA . ALA A 1 69 ? -9.797 -5.959 4.526 1.00 93.31 69 ALA A CA 1
ATOM 583 C C . ALA A 1 69 ? -10.395 -4.768 5.298 1.00 93.31 69 ALA A C 1
ATOM 585 O O . ALA A 1 69 ? -10.549 -4.824 6.519 1.00 93.31 69 ALA A O 1
ATOM 586 N N . LYS A 1 70 ? -10.813 -3.705 4.594 1.00 95.62 70 LYS A N 1
ATOM 587 C CA . LYS A 1 70 ? -11.503 -2.555 5.204 1.00 95.62 70 LYS A CA 1
ATOM 588 C C . LYS A 1 70 ? -12.833 -2.947 5.842 1.00 95.62 70 LYS A C 1
ATOM 590 O O . LYS A 1 70 ? -13.122 -2.502 6.952 1.00 95.62 70 LYS A O 1
ATOM 595 N N . LYS A 1 71 ? -13.639 -3.767 5.158 1.00 97.19 71 LYS A N 1
ATOM 596 C CA . LYS A 1 71 ? -14.916 -4.261 5.696 1.00 97.19 71 LYS A CA 1
ATOM 597 C C . LYS A 1 71 ? -14.699 -5.145 6.923 1.00 97.19 71 LYS A C 1
ATOM 599 O O . LYS A 1 71 ? -15.392 -4.949 7.915 1.00 97.19 71 LYS A O 1
ATOM 604 N N . ALA A 1 72 ? -13.711 -6.039 6.887 1.00 96.31 72 ALA A N 1
ATOM 605 C CA . ALA A 1 72 ? -13.352 -6.883 8.022 1.00 96.31 72 ALA A CA 1
ATOM 606 C C . ALA A 1 72 ? -12.909 -6.046 9.237 1.00 96.31 72 ALA A C 1
ATOM 608 O O . ALA A 1 72 ? -13.438 -6.233 10.331 1.00 96.31 72 ALA A O 1
ATOM 609 N N . MET A 1 73 ? -12.032 -5.049 9.041 1.00 96.88 73 MET A N 1
ATOM 610 C CA . MET A 1 73 ? -11.651 -4.105 10.105 1.00 96.88 73 MET A CA 1
ATOM 611 C C . MET A 1 73 ? -12.861 -3.362 10.676 1.00 96.88 73 MET A C 1
ATOM 613 O O . MET A 1 73 ? -13.026 -3.282 11.892 1.00 96.88 73 MET A O 1
ATOM 617 N N . ALA A 1 74 ? -13.716 -2.806 9.814 1.00 97.62 74 ALA A N 1
ATOM 618 C CA . ALA A 1 74 ? -14.894 -2.060 10.249 1.00 97.62 74 ALA A CA 1
ATOM 619 C C . ALA A 1 74 ? -15.874 -2.942 11.039 1.00 97.62 74 ALA A C 1
ATOM 621 O O . ALA A 1 74 ? -16.424 -2.494 12.045 1.00 97.62 74 ALA A O 1
ATOM 622 N N . GLN A 1 75 ? -16.055 -4.198 10.619 1.00 97.31 75 GLN A N 1
ATOM 623 C CA . GLN A 1 75 ? -16.885 -5.176 11.317 1.00 97.31 75 GLN A CA 1
ATOM 624 C C . GLN A 1 75 ? -16.352 -5.467 12.724 1.00 97.31 75 GLN A C 1
ATOM 626 O O . GLN A 1 75 ? -17.120 -5.358 13.677 1.00 97.31 75 GLN A O 1
ATOM 631 N N . GLN A 1 76 ? -15.059 -5.780 12.873 1.00 97.31 76 GLN A N 1
ATOM 632 C CA . GLN A 1 76 ? -14.478 -6.092 14.187 1.00 97.31 76 GLN A CA 1
ATOM 633 C C . GLN A 1 76 ? -14.469 -4.870 15.120 1.00 97.31 76 GLN A C 1
ATOM 635 O O . GLN A 1 76 ? -14.821 -4.987 16.290 1.00 97.31 76 GLN A O 1
ATOM 640 N N . ARG A 1 77 ? -14.190 -3.664 14.600 1.00 98.12 77 ARG A N 1
ATOM 641 C CA . ARG A 1 77 ? -14.309 -2.415 15.380 1.00 98.12 77 ARG A CA 1
ATOM 642 C C . ARG A 1 77 ? -15.728 -2.196 15.888 1.00 98.12 77 ARG A C 1
ATOM 644 O O . ARG A 1 77 ? -15.920 -1.865 17.052 1.00 98.12 77 ARG A O 1
ATOM 651 N N . ARG A 1 78 ? -16.729 -2.381 15.021 1.00 97.94 78 ARG A N 1
ATOM 652 C CA . ARG A 1 78 ? -18.137 -2.251 15.412 1.00 97.94 78 ARG A CA 1
ATOM 653 C C . ARG A 1 78 ? -18.525 -3.302 16.452 1.00 97.94 78 ARG A C 1
ATOM 655 O O . ARG A 1 78 ? -19.256 -2.966 17.373 1.00 97.94 78 ARG A O 1
ATOM 662 N N . ARG A 1 79 ? -18.039 -4.540 16.309 1.00 97.94 79 ARG A N 1
ATOM 663 C CA . ARG A 1 79 ? -18.280 -5.643 17.249 1.00 97.94 79 ARG A CA 1
ATOM 664 C C . ARG A 1 79 ? -17.762 -5.304 18.648 1.00 97.94 79 ARG A C 1
ATOM 666 O O . ARG A 1 79 ? -18.558 -5.311 19.578 1.00 97.94 79 ARG A O 1
ATOM 673 N N . LEU A 1 80 ? -16.489 -4.916 18.780 1.00 97.75 80 LEU A N 1
ATOM 674 C CA . LEU A 1 80 ? -15.902 -4.558 20.078 1.00 97.75 80 LEU A CA 1
ATOM 675 C C . LEU A 1 80 ? -16.615 -3.368 20.734 1.00 97.75 80 LEU A C 1
ATOM 677 O O . LEU A 1 80 ? -16.978 -3.447 21.903 1.00 97.75 80 LEU A O 1
ATOM 681 N N . LYS A 1 81 ? -16.861 -2.290 19.974 1.00 97.88 81 LYS A N 1
ATOM 682 C CA . LYS A 1 81 ? -17.563 -1.101 20.490 1.00 97.88 81 LYS A CA 1
ATOM 683 C C . LYS A 1 81 ? -18.970 -1.433 20.971 1.00 97.88 81 LYS A C 1
ATOM 685 O O . LYS A 1 81 ? -19.346 -1.027 22.059 1.00 97.88 81 LYS A O 1
ATOM 690 N N . LYS A 1 82 ? -19.713 -2.232 20.198 1.00 97.88 82 LYS A N 1
ATOM 691 C CA . LYS A 1 82 ? -21.058 -2.669 20.574 1.00 97.88 82 LYS A CA 1
ATOM 692 C C . LYS A 1 82 ? -21.049 -3.429 21.907 1.00 97.88 82 LYS A C 1
ATOM 694 O O . LYS A 1 82 ? -21.865 -3.119 22.763 1.00 97.88 82 LYS A O 1
ATOM 699 N N . MET A 1 83 ? -20.122 -4.373 22.090 1.00 96.62 83 MET A N 1
ATOM 700 C CA . MET A 1 83 ? -20.003 -5.113 23.355 1.00 96.62 83 MET A CA 1
ATOM 701 C C . MET A 1 83 ? -19.676 -4.189 24.532 1.00 96.62 83 MET A C 1
ATOM 703 O O . MET A 1 83 ? -20.278 -4.321 25.593 1.00 96.62 83 MET A O 1
ATOM 707 N N . ALA A 1 84 ? -18.768 -3.227 24.334 1.00 96.62 84 ALA A N 1
ATOM 708 C CA . ALA A 1 84 ? -18.431 -2.244 25.360 1.00 96.62 84 ALA A CA 1
ATOM 709 C C . ALA A 1 84 ? -19.638 -1.363 25.723 1.00 96.62 84 ALA A C 1
ATOM 711 O O . ALA A 1 84 ? -19.923 -1.169 26.903 1.00 96.62 84 ALA A O 1
ATOM 712 N N . ASP A 1 85 ? -20.385 -0.874 24.733 1.00 96.31 85 ASP A N 1
ATOM 713 C CA . ASP A 1 85 ? -21.585 -0.064 24.953 1.00 96.31 85 ASP A CA 1
ATOM 714 C C . ASP A 1 85 ? -22.668 -0.847 25.715 1.00 96.31 85 ASP A C 1
ATOM 716 O O . ASP A 1 85 ? -23.207 -0.345 26.703 1.00 96.31 85 ASP A O 1
ATOM 720 N N . GLU A 1 86 ? -22.950 -2.086 25.297 1.00 95.62 86 GLU A N 1
ATOM 721 C CA . GLU A 1 86 ? -23.954 -2.963 25.920 1.00 95.62 86 GLU A CA 1
ATOM 722 C C . GLU A 1 86 ? -23.585 -3.344 27.361 1.00 95.62 86 GLU A C 1
ATOM 724 O O . GLU A 1 86 ? -24.461 -3.402 28.223 1.00 95.62 86 GLU A O 1
ATOM 729 N N . ALA A 1 87 ? -22.297 -3.542 27.648 1.00 94.25 87 ALA A N 1
ATOM 730 C CA . ALA A 1 87 ? -21.803 -3.875 28.983 1.00 94.25 87 ALA A CA 1
ATOM 731 C C . ALA A 1 87 ? -21.528 -2.649 29.873 1.00 94.25 87 ALA A C 1
ATOM 733 O O . ALA A 1 87 ? -20.985 -2.791 30.969 1.00 94.25 87 ALA A O 1
ATOM 734 N N . GLY A 1 88 ? -21.823 -1.430 29.407 1.00 94.31 88 GLY A N 1
ATOM 735 C CA . GLY A 1 88 ? -21.512 -0.215 30.161 1.00 94.31 88 GLY A CA 1
ATOM 736 C C . GLY A 1 88 ? -20.009 0.019 30.359 1.00 94.31 88 GLY A C 1
ATOM 737 O O . GLY A 1 88 ? -19.625 0.696 31.305 1.00 94.31 88 GLY A O 1
ATOM 738 N N . HIS A 1 89 ? -19.180 -0.493 29.447 1.00 95.12 89 HIS A N 1
ATOM 739 C CA . HIS A 1 89 ? -17.713 -0.464 29.460 1.00 95.12 89 HIS A CA 1
ATOM 740 C C . HIS A 1 89 ? -17.089 -1.262 30.609 1.00 95.12 89 HIS A C 1
ATOM 742 O O . HIS A 1 89 ? -15.967 -0.977 31.015 1.00 95.12 89 HIS A O 1
ATOM 748 N N . TRP A 1 90 ? -17.814 -2.261 31.127 1.00 94.88 90 TRP A N 1
ATOM 749 C CA . TRP A 1 90 ? -17.340 -3.175 32.173 1.00 94.88 90 TRP A CA 1
ATOM 750 C C . TRP A 1 90 ? -16.845 -2.467 33.447 1.00 94.88 90 TRP A C 1
ATOM 752 O O . TRP A 1 90 ? -16.046 -3.018 34.200 1.00 94.88 90 TRP A O 1
ATOM 762 N N . THR A 1 91 ? -17.346 -1.257 33.711 1.00 91.25 91 THR A N 1
ATOM 763 C CA . THR A 1 91 ? -17.050 -0.492 34.924 1.00 91.25 91 THR A CA 1
ATOM 764 C C . THR A 1 91 ? -18.264 0.302 35.394 1.00 91.25 91 THR A C 1
ATOM 766 O O . THR A 1 91 ? -18.994 0.901 34.604 1.00 91.25 91 THR A O 1
ATOM 769 N N . GLU A 1 92 ? -18.472 0.322 36.709 1.00 88.44 92 GLU A N 1
ATOM 770 C CA . GLU A 1 92 ? -19.518 1.115 37.363 1.00 88.44 92 GLU A CA 1
ATOM 771 C C . GLU A 1 92 ? -19.017 2.512 37.761 1.00 88.44 92 GLU A C 1
ATOM 773 O O . GLU A 1 92 ? -19.815 3.410 38.034 1.00 88.44 92 GLU A O 1
ATOM 778 N N . ASN A 1 93 ? -17.696 2.725 37.774 1.00 90.25 93 ASN A N 1
ATOM 779 C CA . ASN A 1 93 ? -17.088 3.991 38.164 1.00 90.25 93 ASN A CA 1
ATOM 780 C C . ASN A 1 93 ? -17.043 4.963 36.967 1.00 90.25 93 ASN A C 1
ATOM 782 O O . ASN A 1 93 ? -16.341 4.698 35.986 1.00 90.25 93 ASN A O 1
ATOM 786 N N . PRO A 1 94 ? -17.704 6.136 37.040 1.00 87.50 94 PRO A N 1
ATOM 787 C CA . PRO A 1 94 ? -17.702 7.112 35.949 1.00 87.50 94 PRO A CA 1
ATOM 788 C C . PRO A 1 94 ? -16.307 7.596 35.537 1.00 87.50 94 PRO A C 1
ATOM 790 O O . PRO A 1 94 ? -16.102 7.943 34.376 1.00 87.50 94 PRO A O 1
ATOM 793 N N . ARG A 1 95 ? -15.348 7.625 36.474 1.00 86.00 95 ARG A N 1
ATOM 794 C CA . ARG A 1 95 ? -13.965 8.025 36.187 1.00 86.00 95 ARG A CA 1
ATOM 795 C C . ARG A 1 95 ? -13.249 6.995 35.318 1.00 86.00 95 ARG A C 1
ATOM 797 O O . ARG A 1 95 ? -12.551 7.374 34.383 1.00 86.00 95 ARG A O 1
ATOM 804 N N . ASP A 1 96 ? -13.460 5.718 35.609 1.00 89.50 96 ASP A N 1
ATOM 805 C CA . ASP A 1 96 ? -12.822 4.617 34.888 1.00 89.50 96 ASP A CA 1
ATOM 806 C C . ASP A 1 96 ? -13.498 4.400 33.534 1.00 89.50 96 ASP A C 1
ATOM 808 O O . ASP A 1 96 ? -12.837 4.050 32.564 1.00 89.50 96 ASP A O 1
ATOM 812 N N . LYS A 1 97 ? -14.795 4.721 33.420 1.00 91.81 97 LYS A N 1
ATOM 813 C CA . LYS A 1 97 ? -15.543 4.625 32.163 1.00 91.81 97 LYS A CA 1
ATOM 814 C C . LYS A 1 97 ? -14.898 5.411 31.022 1.00 91.81 97 LYS A C 1
ATOM 816 O O . LYS A 1 97 ? -14.830 4.901 29.909 1.00 91.81 97 LYS A O 1
ATOM 821 N N . LEU A 1 98 ? -14.405 6.626 31.281 1.00 92.00 98 LEU A N 1
ATOM 822 C CA . LEU A 1 98 ? -13.697 7.407 30.260 1.00 92.00 98 LEU A CA 1
ATOM 823 C C . LEU A 1 98 ? -12.395 6.715 29.829 1.00 92.00 98 LEU A C 1
ATOM 825 O O . LEU A 1 98 ? -12.121 6.611 28.635 1.00 92.00 98 LEU A O 1
ATOM 829 N N . THR A 1 99 ? -11.631 6.194 30.789 1.00 92.62 99 THR A N 1
ATOM 830 C CA . THR A 1 99 ? -10.399 5.438 30.527 1.00 92.62 99 THR A CA 1
ATOM 831 C C . THR A 1 99 ? -10.678 4.199 29.673 1.00 92.62 99 THR A C 1
ATOM 833 O O . THR A 1 99 ? -9.975 3.957 28.691 1.00 92.62 99 THR A O 1
ATOM 836 N N . GLU A 1 100 ? -11.741 3.451 29.983 1.00 93.12 100 GLU A N 1
ATOM 837 C CA . GLU A 1 100 ? -12.144 2.275 29.207 1.00 93.12 100 GLU A CA 1
ATOM 838 C C . GLU A 1 100 ? -12.645 2.656 27.803 1.00 93.12 100 GLU A C 1
ATOM 840 O O . GLU A 1 100 ? -12.311 1.989 26.826 1.00 93.12 100 GLU A O 1
ATOM 845 N N . MET A 1 101 ? -13.362 3.773 27.645 1.00 94.69 101 MET A N 1
ATOM 846 C CA . MET A 1 101 ? -13.735 4.293 26.320 1.00 94.69 101 MET A CA 1
ATOM 847 C C . MET A 1 101 ? -12.502 4.594 25.454 1.00 94.69 101 MET A C 1
ATOM 849 O O . MET A 1 101 ? -12.404 4.141 24.309 1.00 94.69 101 MET A O 1
ATOM 853 N N . GLU A 1 102 ? -11.533 5.329 26.000 1.00 94.56 102 GLU A N 1
ATOM 854 C CA . GLU A 1 102 ? -10.287 5.665 25.302 1.00 94.56 102 GLU A CA 1
ATOM 855 C C . GLU A 1 102 ? -9.463 4.418 24.967 1.00 94.56 102 GLU A C 1
ATOM 857 O O . GLU A 1 102 ? -8.869 4.309 23.888 1.00 94.56 102 GLU A O 1
ATOM 862 N N . ARG A 1 103 ? -9.451 3.444 25.879 1.00 95.38 103 ARG A N 1
ATOM 863 C CA . ARG A 1 103 ? -8.830 2.140 25.674 1.00 95.38 103 ARG A CA 1
ATOM 864 C C . ARG A 1 103 ? -9.444 1.404 24.487 1.00 95.38 103 ARG A C 1
ATOM 866 O O . ARG A 1 103 ? -8.700 0.969 23.607 1.00 95.38 103 ARG A O 1
ATOM 873 N N . ILE A 1 104 ? -10.770 1.300 24.416 1.00 96.94 104 ILE A N 1
ATOM 874 C CA . ILE A 1 104 ? -11.456 0.625 23.306 1.00 96.94 104 ILE A CA 1
ATOM 875 C C . ILE A 1 104 ? -11.136 1.300 21.966 1.00 96.94 104 ILE A C 1
ATOM 877 O O . ILE A 1 104 ? -10.866 0.607 20.980 1.00 96.94 104 ILE A O 1
ATOM 881 N N . GLU A 1 105 ? -11.078 2.634 21.916 1.00 96.50 105 GLU A N 1
ATOM 882 C CA . GLU A 1 105 ? -10.664 3.356 20.705 1.00 96.50 105 GLU A CA 1
ATOM 883 C C . GLU A 1 105 ? -9.207 3.067 20.324 1.00 96.50 105 GLU A C 1
ATOM 885 O O . GLU A 1 105 ? -8.904 2.776 19.162 1.00 96.50 105 GLU A O 1
ATOM 890 N N . ARG A 1 106 ? -8.292 3.072 21.295 1.00 96.25 106 ARG A N 1
ATOM 891 C CA . ARG A 1 106 ? -6.872 2.761 21.075 1.00 96.25 106 ARG A CA 1
ATOM 892 C C . ARG A 1 106 ? -6.666 1.333 20.563 1.00 96.25 106 ARG A C 1
ATOM 894 O O . ARG A 1 106 ? -5.863 1.127 19.643 1.00 96.25 106 ARG A O 1
ATOM 901 N N . ILE A 1 107 ? -7.418 0.367 21.092 1.00 97.06 107 ILE A N 1
ATOM 902 C CA . ILE A 1 107 ? -7.447 -1.014 20.597 1.00 97.06 107 ILE A CA 1
ATOM 903 C C . ILE A 1 107 ? -7.964 -1.035 19.154 1.00 97.06 107 ILE A C 1
ATOM 905 O O . ILE A 1 107 ? -7.265 -1.511 18.258 1.00 97.06 107 ILE A O 1
ATOM 909 N N . CYS A 1 108 ? -9.124 -0.426 18.891 1.00 96.56 108 CYS A N 1
ATOM 910 C CA . CYS A 1 108 ? -9.725 -0.362 17.556 1.00 96.56 108 CYS A CA 1
ATOM 911 C C . CYS A 1 108 ? -8.785 0.241 16.502 1.00 96.56 108 CYS A C 1
ATOM 913 O O . CYS A 1 108 ? -8.760 -0.209 15.351 1.00 96.56 108 CYS A O 1
ATOM 915 N N . ILE A 1 109 ? -8.033 1.281 16.866 1.00 95.19 109 ILE A N 1
ATOM 916 C CA . ILE A 1 109 ? -7.137 1.985 15.947 1.00 95.19 109 ILE A CA 1
ATOM 917 C C . ILE A 1 109 ? -5.883 1.168 15.676 1.00 95.19 109 ILE A C 1
ATOM 919 O O . ILE A 1 109 ? -5.460 1.078 14.524 1.00 95.19 109 ILE A O 1
ATOM 923 N N . GLY A 1 110 ? -5.277 0.600 16.714 1.00 93.88 110 GLY A N 1
ATOM 924 C CA . GLY A 1 110 ? -3.939 0.061 16.570 1.00 93.88 110 GLY A CA 1
ATOM 925 C C . GLY A 1 110 ? -3.860 -1.441 16.285 1.00 93.88 110 GLY A C 1
ATOM 926 O O . GLY A 1 110 ? -2.766 -1.894 15.963 1.00 93.88 110 GLY A O 1
ATOM 927 N N . PHE A 1 111 ? -4.901 -2.229 16.549 1.00 96.69 111 PHE A N 1
ATOM 928 C CA . PHE A 1 111 ? -4.858 -3.688 16.370 1.00 96.69 111 PHE A CA 1
ATOM 929 C C . PHE A 1 111 ? -5.041 -4.065 14.893 1.00 96.69 111 PHE A C 1
ATOM 931 O O . PHE A 1 111 ? -5.714 -3.352 14.145 1.00 96.69 111 PHE A O 1
ATOM 938 N N . SER A 1 112 ? -4.447 -5.185 14.471 1.00 95.25 112 SER A N 1
ATOM 939 C CA . SER A 1 112 ? -4.760 -5.798 13.174 1.00 95.25 112 SER A CA 1
ATOM 940 C C . SER A 1 112 ? -6.161 -6.430 13.183 1.00 95.25 112 SER A C 1
ATOM 942 O O . SER A 1 112 ? -6.761 -6.606 14.246 1.00 95.25 112 SER A O 1
ATOM 944 N N . VAL A 1 113 ? -6.685 -6.795 12.002 1.00 95.62 113 VAL A N 1
ATOM 945 C CA . VAL A 1 113 ? -7.979 -7.501 11.882 1.00 95.62 113 VAL A CA 1
ATOM 946 C C . VAL A 1 113 ? -7.985 -8.759 12.745 1.00 95.62 113 VAL A C 1
ATOM 948 O O . VAL A 1 113 ? -8.949 -8.991 13.469 1.00 95.62 113 VAL A O 1
ATOM 951 N N . ASP A 1 114 ? -6.912 -9.547 12.671 1.00 95.12 114 ASP A N 1
ATOM 952 C CA . ASP A 1 114 ? -6.825 -10.846 13.334 1.00 95.12 114 ASP A CA 1
ATOM 953 C C . ASP A 1 114 ? -6.715 -10.695 14.849 1.00 95.12 114 ASP A C 1
ATOM 955 O O . ASP A 1 114 ? -7.466 -11.337 15.575 1.00 95.12 114 ASP A O 1
ATOM 959 N N . GLN A 1 115 ? -5.879 -9.765 15.327 1.00 96.12 115 GLN A N 1
ATOM 960 C CA . GLN A 1 115 ? -5.768 -9.481 16.760 1.00 96.12 115 GLN A CA 1
ATOM 961 C C . GLN A 1 115 ? -7.101 -8.982 17.334 1.00 96.12 115 GLN A C 1
ATOM 963 O O . GLN A 1 115 ? -7.493 -9.361 18.433 1.00 96.12 115 GLN A O 1
ATOM 968 N N . LEU A 1 116 ? -7.811 -8.121 16.594 1.00 97.12 116 LEU A N 1
ATOM 969 C CA . LEU A 1 116 ? -9.102 -7.596 17.035 1.00 97.12 116 LEU A CA 1
ATOM 970 C C . LEU A 1 116 ? -10.191 -8.676 17.007 1.00 97.12 116 LEU A C 1
ATOM 972 O O . LEU A 1 116 ? -11.052 -8.689 17.882 1.00 97.12 116 LEU A O 1
ATOM 976 N N . ARG A 1 117 ? -10.145 -9.584 16.025 1.00 97.19 117 ARG A N 1
ATOM 977 C CA . ARG A 1 117 ? -11.044 -10.738 15.931 1.00 97.19 117 ARG A CA 1
ATOM 978 C C . ARG A 1 117 ? -10.849 -11.689 17.107 1.00 97.19 117 ARG A C 1
ATOM 980 O O . ARG A 1 117 ? -11.830 -12.001 17.768 1.00 97.19 117 ARG A O 1
ATOM 987 N N . GLU A 1 118 ? -9.610 -12.095 17.377 1.00 97.06 118 GLU A N 1
ATOM 988 C CA . GLU A 1 118 ? -9.266 -12.979 18.495 1.00 97.06 118 GLU A CA 1
ATOM 989 C C . GLU A 1 118 ? -9.678 -12.362 19.836 1.00 97.06 118 GLU A C 1
ATOM 991 O O . GLU A 1 118 ? -10.299 -13.024 20.665 1.00 97.06 118 GLU A O 1
ATOM 996 N N . LEU A 1 119 ? -9.421 -11.062 20.016 1.00 97.69 119 LEU A N 1
ATOM 997 C CA . LEU A 1 119 ? -9.853 -10.342 21.207 1.00 97.69 119 LEU A CA 1
ATOM 998 C C . LEU A 1 119 ? -11.379 -10.324 21.346 1.00 97.69 119 LEU A C 1
ATOM 1000 O O . LEU A 1 119 ? -11.884 -10.581 22.434 1.00 97.69 119 LEU A O 1
ATOM 1004 N N . CYS A 1 120 ? -12.122 -10.053 20.267 1.00 97.81 120 CYS A N 1
ATOM 1005 C CA . CYS A 1 120 ? -13.584 -10.097 20.313 1.00 97.81 120 CYS A CA 1
ATOM 1006 C C . CYS A 1 120 ? -14.098 -11.500 20.661 1.00 97.81 120 CYS A C 1
ATOM 1008 O O . CYS A 1 120 ? -14.985 -11.619 21.499 1.00 97.81 120 CYS A O 1
ATOM 1010 N N . ASP A 1 121 ? -13.530 -12.547 20.053 1.00 97.62 121 ASP A N 1
ATOM 1011 C CA . ASP A 1 121 ? -13.909 -13.940 20.319 1.00 97.62 121 ASP A CA 1
ATOM 1012 C C . ASP A 1 121 ? -13.645 -14.322 21.789 1.00 97.62 121 ASP A C 1
ATOM 1014 O O . ASP A 1 121 ? -14.453 -15.027 22.391 1.00 97.62 121 ASP A O 1
ATOM 1018 N N . LYS A 1 122 ? -12.552 -13.823 22.387 1.00 97.06 122 LYS A N 1
ATOM 1019 C CA . LYS A 1 122 ? -12.242 -14.005 23.814 1.00 97.06 122 LYS A CA 1
ATOM 1020 C C . LYS A 1 122 ? -13.214 -13.235 24.711 1.00 97.06 122 LYS A C 1
ATOM 1022 O O . LYS A 1 122 ? -13.741 -13.814 25.653 1.00 97.06 122 LYS A O 1
ATOM 1027 N N . VAL A 1 123 ? -13.474 -11.956 24.422 1.00 96.62 123 VAL A N 1
ATOM 1028 C CA . VAL A 1 123 ? -14.378 -11.106 25.223 1.00 96.62 123 VAL A CA 1
ATOM 1029 C C . VAL A 1 123 ? -15.803 -11.663 25.251 1.00 96.62 123 VAL A C 1
ATOM 1031 O O . VAL A 1 123 ? -16.426 -11.650 26.304 1.00 96.62 123 VAL A O 1
ATOM 1034 N N . GLU A 1 124 ? -16.301 -12.217 24.142 1.00 95.19 124 GLU A N 1
ATOM 1035 C CA . GLU A 1 124 ? -17.639 -12.831 24.085 1.00 95.19 124 GLU A CA 1
ATOM 1036 C C . GLU A 1 124 ? -17.803 -14.066 24.980 1.00 95.19 124 GLU A C 1
ATOM 1038 O O . GLU A 1 124 ? -18.925 -14.420 25.335 1.00 95.19 124 GLU A O 1
ATOM 1043 N N . GLN A 1 125 ? -16.706 -14.732 25.340 1.00 95.44 125 GLN A N 1
ATOM 1044 C CA . GLN A 1 125 ? -16.733 -15.911 26.210 1.00 95.44 125 GLN A CA 1
ATOM 1045 C C . GLN A 1 125 ? -16.680 -15.550 27.698 1.00 95.44 125 GLN A C 1
ATOM 1047 O O . GLN A 1 125 ? -16.915 -16.412 28.543 1.00 95.44 125 GLN A O 1
ATOM 1052 N N . LEU A 1 126 ? -16.368 -14.296 28.027 1.00 96.00 126 LEU A N 1
ATOM 1053 C CA 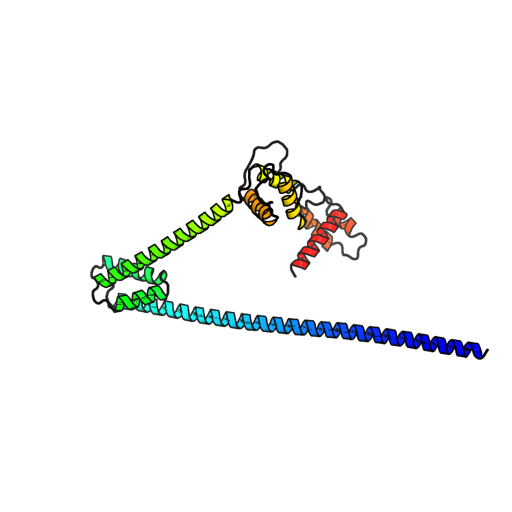. LEU A 1 126 ? -16.207 -13.830 29.398 1.00 96.00 126 LEU A CA 1
ATOM 1054 C C . LEU A 1 126 ? -17.506 -13.195 29.893 1.00 96.00 126 LEU A C 1
ATOM 1056 O O . LEU A 1 126 ? -18.077 -12.314 29.253 1.00 96.00 126 LEU A O 1
ATOM 1060 N N . THR A 1 127 ? -17.960 -13.618 31.069 1.00 93.56 127 THR A N 1
ATOM 1061 C CA . THR A 1 127 ? -19.181 -13.085 31.698 1.00 93.56 127 THR A CA 1
ATOM 1062 C C . THR A 1 127 ? -18.888 -12.137 32.855 1.00 93.56 127 THR A C 1
ATOM 1064 O O . THR A 1 127 ? -19.781 -11.423 33.306 1.00 93.56 127 THR A O 1
ATOM 1067 N N . VAL A 1 128 ? -17.652 -12.129 33.360 1.00 95.38 128 VAL A N 1
ATOM 1068 C CA . VAL A 1 128 ? -17.237 -11.308 34.499 1.00 95.38 128 VAL A CA 1
ATOM 1069 C C . VAL A 1 128 ? -16.505 -10.064 33.997 1.00 95.38 128 VAL A C 1
ATOM 1071 O O . VAL A 1 128 ? -15.507 -10.161 33.286 1.00 95.38 128 VAL A O 1
ATOM 1074 N N . ALA A 1 129 ? -16.971 -8.880 34.404 1.00 93.88 129 ALA A N 1
ATOM 1075 C CA . ALA A 1 129 ? -16.425 -7.595 33.957 1.00 93.88 129 ALA A CA 1
ATOM 1076 C C . ALA A 1 129 ? -14.909 -7.456 34.204 1.00 93.88 129 ALA A C 1
ATOM 1078 O O . ALA A 1 129 ? -14.179 -7.025 33.315 1.00 93.88 129 ALA A O 1
ATOM 1079 N N . SER A 1 130 ? -14.413 -7.893 35.367 1.00 93.81 130 SER A N 1
ATOM 1080 C CA . SER A 1 130 ? -12.979 -7.843 35.685 1.00 93.81 130 SER A CA 1
ATOM 1081 C C . SER A 1 130 ? -12.129 -8.743 34.784 1.00 93.81 130 SER A C 1
ATOM 1083 O O . SER A 1 130 ? -11.004 -8.380 34.453 1.00 93.81 130 SER A O 1
ATOM 1085 N N . GLU A 1 131 ? -12.653 -9.897 34.360 1.00 96.12 131 GLU A N 1
ATOM 1086 C CA . GLU A 1 131 ? -11.953 -10.791 33.429 1.00 96.12 131 GLU A CA 1
ATOM 1087 C C . GLU A 1 131 ? -11.879 -10.177 32.031 1.00 96.12 131 GLU A C 1
ATOM 1089 O O . GLU A 1 131 ? -10.857 -10.304 31.358 1.00 96.12 131 GLU A O 1
ATOM 1094 N N . VAL A 1 132 ? -12.932 -9.468 31.606 1.00 96.31 132 VAL A N 1
ATOM 1095 C CA . VAL A 1 132 ? -12.928 -8.732 30.335 1.00 96.31 132 VAL A CA 1
ATOM 1096 C C . VAL A 1 132 ? -11.873 -7.631 30.355 1.00 96.31 132 VAL A C 1
ATOM 1098 O O . VAL A 1 132 ? -11.057 -7.565 29.438 1.00 96.31 132 VAL A O 1
ATOM 1101 N N . VAL A 1 133 ? -11.845 -6.808 31.407 1.00 94.19 133 VAL A N 1
ATOM 1102 C CA . VAL A 1 133 ? -10.837 -5.746 31.567 1.00 94.19 133 VAL A CA 1
ATOM 1103 C C . VAL A 1 133 ? -9.424 -6.339 31.537 1.00 94.19 133 VAL A C 1
ATOM 1105 O O . VAL A 1 133 ? -8.592 -5.877 30.758 1.00 94.19 133 VAL A O 1
ATOM 1108 N N . GLN A 1 134 ? -9.182 -7.433 32.268 1.00 94.94 134 GLN A N 1
ATOM 1109 C CA . GLN A 1 134 ? -7.892 -8.128 32.248 1.00 94.94 134 GLN A CA 1
ATOM 1110 C C . GLN A 1 134 ? -7.531 -8.653 30.849 1.00 94.94 134 GLN A C 1
ATOM 1112 O O . GLN A 1 134 ? -6.394 -8.512 30.406 1.00 94.94 134 GLN A O 1
ATOM 1117 N N . ALA A 1 135 ? -8.489 -9.218 30.109 1.00 96.75 135 ALA A N 1
ATOM 1118 C CA . ALA A 1 135 ? -8.247 -9.693 28.750 1.00 96.75 135 ALA A CA 1
ATOM 1119 C C . ALA A 1 135 ? -7.876 -8.552 27.787 1.00 96.75 135 ALA A C 1
ATOM 1121 O O . ALA A 1 135 ? -7.043 -8.750 26.898 1.00 96.75 135 ALA A O 1
ATOM 1122 N N . LEU A 1 136 ? -8.463 -7.364 27.965 1.00 96.12 136 LEU A N 1
ATOM 1123 C CA . LEU A 1 136 ? -8.065 -6.166 27.232 1.00 96.12 136 LEU A CA 1
ATOM 1124 C C . LEU A 1 136 ? -6.648 -5.710 27.641 1.00 96.12 136 LEU A C 1
ATOM 1126 O O . LEU A 1 136 ? -5.910 -5.221 26.784 1.00 96.12 136 LEU A O 1
ATOM 1130 N N . ASP A 1 137 ? -6.247 -5.872 28.909 1.00 95.00 137 ASP A N 1
ATOM 1131 C CA . ASP A 1 137 ? -4.900 -5.529 29.413 1.00 95.00 137 ASP A CA 1
ATOM 1132 C C . ASP A 1 137 ? -3.835 -6.422 28.805 1.00 95.00 137 ASP A C 1
ATOM 1134 O O . ASP A 1 137 ? -2.887 -5.925 28.186 1.00 95.00 137 ASP A O 1
ATOM 1138 N N . ASP A 1 138 ? -4.053 -7.729 28.877 1.00 95.50 138 ASP A N 1
ATOM 1139 C CA . ASP A 1 138 ? -3.163 -8.728 28.299 1.00 95.50 138 ASP A CA 1
ATOM 1140 C C . ASP A 1 138 ? -2.953 -8.468 26.801 1.00 95.50 138 ASP A C 1
ATOM 1142 O O . ASP A 1 138 ? -1.824 -8.472 26.310 1.00 95.50 138 ASP A O 1
ATOM 1146 N N . ALA A 1 139 ? -4.031 -8.162 26.071 1.00 95.50 139 ALA A N 1
ATOM 1147 C CA . ALA A 1 139 ? -3.972 -7.898 24.638 1.00 95.50 139 ALA A CA 1
ATOM 1148 C C . ALA A 1 139 ? -3.113 -6.666 24.298 1.00 95.50 139 ALA A C 1
ATOM 1150 O O . ALA A 1 139 ? -2.376 -6.651 23.305 1.00 95.50 139 ALA A O 1
ATOM 1151 N N . GLU A 1 140 ? -3.178 -5.612 25.111 1.00 94.94 140 GLU A N 1
ATOM 1152 C CA . GLU A 1 140 ? -2.373 -4.409 24.906 1.00 94.94 140 GLU A CA 1
ATOM 1153 C C . GLU A 1 140 ? -0.909 -4.596 25.293 1.00 94.94 140 GLU A C 1
ATOM 1155 O O . GLU A 1 140 ? -0.032 -4.038 24.623 1.00 94.94 140 GLU A O 1
ATOM 1160 N N . ILE A 1 141 ? -0.643 -5.394 26.327 1.00 93.31 141 ILE A N 1
ATOM 1161 C CA . ILE A 1 141 ? 0.708 -5.796 26.725 1.00 93.31 141 ILE A CA 1
ATOM 1162 C C . ILE A 1 141 ? 1.341 -6.625 25.610 1.00 93.31 141 ILE A C 1
ATOM 1164 O O . ILE A 1 141 ? 2.371 -6.214 25.076 1.00 93.31 141 ILE A O 1
ATOM 1168 N N . MET A 1 142 ? 0.676 -7.693 25.160 1.00 92.31 142 MET A N 1
ATOM 1169 C CA . MET A 1 142 ? 1.149 -8.549 24.065 1.00 92.31 142 MET A CA 1
ATOM 1170 C C . MET A 1 142 ? 1.474 -7.742 22.809 1.00 92.31 142 MET A C 1
ATOM 1172 O O . MET A 1 142 ? 2.474 -7.971 22.130 1.00 92.31 142 MET A O 1
ATOM 1176 N N . LYS A 1 143 ? 0.654 -6.738 22.500 1.00 92.00 143 LYS A N 1
ATOM 1177 C CA . LYS A 1 143 ? 0.898 -5.868 21.355 1.00 92.00 143 LYS A CA 1
ATOM 1178 C C . LYS A 1 143 ? 2.088 -4.926 21.550 1.00 92.00 143 LYS A C 1
ATOM 1180 O O . LYS A 1 143 ? 2.824 -4.678 20.592 1.00 92.00 143 LYS A O 1
ATOM 1185 N N . LYS A 1 144 ? 2.280 -4.375 22.752 1.00 90.94 144 LYS A N 1
ATOM 1186 C CA . LYS A 1 144 ? 3.465 -3.566 23.078 1.00 90.94 144 LYS A CA 1
ATOM 1187 C C . LYS A 1 144 ? 4.735 -4.410 23.022 1.00 90.94 144 LYS A C 1
ATOM 1189 O O . LYS A 1 144 ? 5.719 -3.948 22.453 1.00 90.94 144 LYS A O 1
ATOM 1194 N N . GLU A 1 145 ? 4.694 -5.631 23.542 1.00 90.12 145 GLU A N 1
ATOM 1195 C CA . GLU A 1 145 ? 5.800 -6.589 23.495 1.00 90.12 145 GLU A CA 1
ATOM 1196 C C . GLU A 1 145 ? 6.128 -6.993 22.059 1.00 90.12 145 GLU A C 1
ATOM 1198 O O . GLU A 1 145 ? 7.287 -6.918 21.663 1.00 90.12 145 GLU A O 1
ATOM 1203 N N . ALA A 1 146 ? 5.125 -7.301 21.233 1.00 88.38 146 ALA A N 1
ATOM 1204 C CA . ALA A 1 146 ? 5.331 -7.578 19.813 1.00 88.38 146 ALA A CA 1
ATOM 1205 C C . ALA A 1 146 ? 5.954 -6.375 19.081 1.00 88.38 146 ALA A C 1
ATOM 1207 O O . ALA A 1 146 ? 6.894 -6.529 18.300 1.00 88.38 146 ALA A O 1
ATOM 1208 N N . ALA A 1 147 ? 5.485 -5.155 19.360 1.00 85.94 147 ALA A N 1
ATOM 1209 C CA . ALA A 1 147 ? 6.057 -3.941 18.780 1.00 85.94 147 ALA A CA 1
ATOM 1210 C C . ALA A 1 147 ? 7.492 -3.662 19.271 1.00 85.94 147 ALA A C 1
ATOM 1212 O O . ALA A 1 147 ? 8.316 -3.166 18.500 1.00 85.94 147 ALA A O 1
ATOM 1213 N N . ALA A 1 148 ? 7.800 -3.971 20.532 1.00 84.62 148 ALA A N 1
ATOM 1214 C CA . ALA A 1 148 ? 9.140 -3.859 21.099 1.00 84.62 148 ALA A CA 1
ATOM 1215 C C . ALA A 1 148 ? 10.086 -4.919 20.519 1.00 84.62 148 ALA A C 1
ATOM 1217 O O . ALA A 1 148 ? 11.193 -4.574 20.118 1.00 84.62 148 ALA A O 1
ATOM 1218 N N . GLY A 1 149 ? 9.627 -6.164 20.372 1.00 77.12 149 GLY A N 1
ATOM 1219 C CA . GLY A 1 149 ? 10.363 -7.244 19.720 1.00 77.12 149 GLY A CA 1
ATOM 1220 C C . GLY A 1 149 ? 10.736 -6.891 18.282 1.00 77.12 149 GLY A C 1
ATOM 1221 O O . GLY A 1 149 ? 11.897 -7.001 17.915 1.00 77.12 149 GLY A O 1
ATOM 1222 N N . VAL A 1 150 ? 9.798 -6.346 17.498 1.00 75.56 150 VAL A N 1
ATOM 1223 C CA . VAL A 1 150 ? 10.076 -5.879 16.125 1.00 75.56 150 VAL A CA 1
ATOM 1224 C C . VAL A 1 150 ? 11.071 -4.711 16.094 1.00 75.56 150 VAL A C 1
ATOM 1226 O O . VAL A 1 150 ? 11.874 -4.605 15.167 1.00 75.56 150 VAL A O 1
ATOM 1229 N N . LYS A 1 151 ? 11.042 -3.808 17.084 1.00 74.38 151 LYS A N 1
ATOM 1230 C CA . LYS A 1 151 ? 12.042 -2.732 17.188 1.00 74.38 151 LYS A CA 1
ATOM 1231 C C . LYS A 1 151 ? 13.428 -3.284 17.511 1.00 74.38 151 LYS A C 1
ATOM 1233 O O . LYS A 1 151 ? 14.376 -2.894 16.842 1.00 74.38 151 LYS A O 1
ATOM 1238 N N . LEU A 1 152 ? 13.522 -4.208 18.465 1.00 68.62 152 LEU A N 1
ATOM 1239 C CA . LEU A 1 152 ? 14.773 -4.852 18.861 1.00 68.62 152 LEU A CA 1
ATOM 1240 C C . LEU A 1 152 ? 15.371 -5.668 17.712 1.00 68.62 152 LEU A C 1
ATOM 1242 O O . LEU A 1 152 ? 16.542 -5.491 17.404 1.00 68.62 152 LEU A O 1
ATOM 1246 N N . THR A 1 153 ? 14.576 -6.465 16.991 1.00 68.62 153 THR A N 1
ATOM 1247 C CA . THR A 1 153 ? 15.071 -7.212 15.821 1.00 68.62 153 THR A CA 1
ATOM 1248 C C . THR A 1 153 ? 15.535 -6.280 14.709 1.00 68.62 153 THR A C 1
ATOM 1250 O O . THR A 1 153 ? 16.537 -6.547 14.057 1.00 68.62 153 THR A O 1
ATOM 1253 N N . LYS A 1 154 ? 14.844 -5.155 14.496 1.00 67.88 154 LYS A N 1
ATOM 1254 C CA . LYS A 1 154 ? 15.238 -4.156 13.494 1.00 67.88 154 LYS A CA 1
ATOM 1255 C C . LYS A 1 154 ? 16.498 -3.392 13.907 1.00 67.88 154 LYS A C 1
ATOM 1257 O O . LYS A 1 154 ? 17.282 -3.004 13.044 1.00 67.88 154 LYS A O 1
ATOM 1262 N N . GLU A 1 155 ? 16.709 -3.178 15.203 1.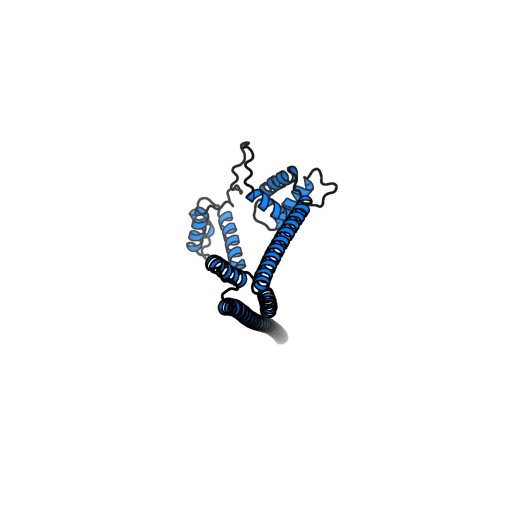00 61.75 155 GLU A N 1
ATOM 1263 C CA . GLU A 1 155 ? 17.952 -2.629 15.753 1.00 61.75 155 GLU A CA 1
ATOM 1264 C C . GLU A 1 155 ? 19.101 -3.640 15.679 1.00 61.75 155 GLU A C 1
ATOM 1266 O O . GLU A 1 155 ? 20.197 -3.252 15.293 1.00 61.75 155 GLU A O 1
ATOM 1271 N N . GLU A 1 156 ? 18.857 -4.929 15.924 1.00 59.22 156 GLU A N 1
ATOM 1272 C CA . GLU A 1 156 ? 19.831 -6.014 15.744 1.00 59.22 156 GLU A CA 1
ATOM 1273 C C . GLU A 1 156 ? 20.190 -6.249 14.272 1.00 59.22 156 GLU A C 1
ATOM 1275 O O . GLU A 1 156 ? 21.355 -6.479 13.958 1.00 59.22 156 GLU A O 1
ATOM 1280 N N . GLU A 1 157 ? 19.232 -6.157 13.347 1.00 58.22 157 GLU A N 1
ATOM 1281 C CA . GLU A 1 157 ? 19.491 -6.199 11.904 1.00 58.22 157 GLU A CA 1
ATOM 1282 C C . GLU A 1 157 ? 20.298 -4.984 11.452 1.00 58.22 157 GLU A C 1
ATOM 1284 O O . GLU A 1 157 ? 21.247 -5.133 10.686 1.00 58.22 157 GLU A O 1
ATOM 1289 N N . LYS A 1 158 ? 19.991 -3.796 11.984 1.00 54.75 158 LYS A N 1
ATOM 1290 C CA . LYS A 1 158 ? 20.769 -2.577 11.738 1.00 54.75 158 LYS A CA 1
ATOM 1291 C C . LYS A 1 158 ? 22.171 -2.664 12.351 1.00 54.75 158 LYS A C 1
ATOM 1293 O O . LYS A 1 158 ? 23.121 -2.165 11.753 1.00 54.75 158 LYS A O 1
ATOM 1298 N N . ASN A 1 159 ? 22.323 -3.339 13.492 1.00 53.78 159 ASN A N 1
ATOM 1299 C CA . ASN A 1 159 ? 23.624 -3.619 14.100 1.00 53.78 159 ASN A CA 1
ATOM 1300 C C . ASN A 1 159 ? 24.416 -4.659 13.300 1.00 53.78 159 ASN A C 1
ATOM 1302 O O . ASN A 1 159 ? 25.600 -4.451 13.079 1.00 53.78 159 ASN A O 1
ATOM 1306 N N . LYS A 1 160 ? 23.775 -5.714 12.779 1.00 54.34 160 LYS A N 1
ATOM 1307 C CA . LYS A 1 160 ? 24.393 -6.690 11.861 1.00 54.34 160 LYS A CA 1
ATOM 1308 C C . LYS A 1 160 ? 24.766 -6.066 10.517 1.00 54.34 160 LYS A C 1
ATOM 1310 O O . LYS A 1 160 ? 25.773 -6.445 9.924 1.00 54.34 160 LYS A O 1
ATOM 1315 N N . GLU A 1 161 ? 23.979 -5.111 10.026 1.00 50.19 161 GLU A N 1
ATOM 1316 C CA . GLU A 1 161 ? 24.298 -4.334 8.826 1.00 50.19 161 GLU A CA 1
ATOM 1317 C C . GLU A 1 161 ? 25.498 -3.407 9.080 1.00 50.19 161 GLU A C 1
ATOM 1319 O O . GLU A 1 161 ? 26.398 -3.370 8.243 1.00 50.19 161 GLU A O 1
ATOM 1324 N N . ASN A 1 162 ? 25.587 -2.789 10.267 1.00 48.56 162 ASN A N 1
ATOM 1325 C CA . ASN A 1 162 ? 26.765 -2.047 10.736 1.00 48.56 162 ASN A CA 1
ATOM 1326 C C . ASN A 1 162 ? 28.007 -2.943 10.932 1.00 48.56 162 ASN A C 1
ATOM 1328 O O . ASN A 1 162 ? 29.088 -2.558 10.502 1.00 48.56 162 ASN A O 1
ATOM 1332 N N . GLU A 1 163 ? 27.880 -4.148 11.496 1.00 45.78 163 GLU A N 1
ATOM 1333 C CA . GLU A 1 163 ? 28.979 -5.123 11.668 1.00 45.78 163 GLU A CA 1
ATOM 1334 C C . GLU A 1 163 ? 29.494 -5.638 10.311 1.00 45.78 163 GLU A C 1
ATOM 1336 O O . GLU A 1 163 ? 30.694 -5.816 10.080 1.00 45.78 163 GLU A O 1
ATOM 1341 N N . LYS A 1 164 ? 28.585 -5.829 9.345 1.00 46.31 164 LYS A N 1
ATOM 1342 C CA . LYS A 1 164 ? 28.939 -6.154 7.956 1.00 46.31 164 LYS A CA 1
ATOM 1343 C C . LYS A 1 164 ? 29.596 -4.963 7.245 1.00 46.31 164 LYS A C 1
ATOM 1345 O O . LYS A 1 164 ? 30.415 -5.174 6.352 1.00 46.31 164 LYS A O 1
ATOM 1350 N N . GLN A 1 165 ? 29.289 -3.737 7.671 1.00 44.75 165 GLN A N 1
ATOM 1351 C CA . GLN A 1 165 ? 29.955 -2.498 7.260 1.00 44.75 165 GLN A CA 1
ATOM 1352 C C . GLN A 1 165 ? 31.314 -2.296 7.958 1.00 44.75 165 GLN A C 1
ATOM 1354 O O . GLN A 1 165 ? 32.192 -1.651 7.392 1.00 44.75 165 GLN A O 1
ATOM 1359 N N . GLU A 1 166 ? 31.540 -2.904 9.125 1.00 44.94 166 GLU A N 1
ATOM 1360 C CA . GLU A 1 166 ? 32.812 -2.861 9.861 1.00 44.94 166 GLU A CA 1
ATOM 1361 C C . GLU A 1 166 ? 33.893 -3.752 9.213 1.00 44.94 166 GLU A C 1
ATOM 1363 O O . GLU A 1 166 ? 35.070 -3.387 9.162 1.00 44.94 166 GLU A O 1
ATOM 1368 N N . LYS A 1 167 ? 33.498 -4.850 8.548 1.00 47.34 167 LYS A N 1
ATOM 1369 C CA . LYS A 1 167 ? 34.375 -5.561 7.587 1.00 47.34 167 LYS A CA 1
ATOM 1370 C C . LYS A 1 167 ? 34.603 -4.792 6.278 1.00 47.34 167 LYS A C 1
ATOM 1372 O O . LYS A 1 167 ? 35.468 -5.162 5.487 1.00 47.34 167 LYS A O 1
ATOM 1377 N N . GLU A 1 168 ? 33.846 -3.722 6.050 1.00 58.94 168 GLU A N 1
ATOM 1378 C CA . GLU A 1 168 ? 33.946 -2.803 4.912 1.00 58.94 168 GLU A CA 1
ATOM 1379 C C . GLU A 1 168 ? 34.632 -1.484 5.332 1.00 58.94 168 GLU A C 1
ATOM 1381 O O . GLU A 1 168 ? 34.391 -0.428 4.746 1.00 58.94 168 GLU A O 1
ATOM 1386 N N . THR A 1 169 ? 35.489 -1.533 6.359 1.00 63.25 169 THR A N 1
ATOM 1387 C CA . THR A 1 169 ? 36.228 -0.374 6.865 1.00 63.25 169 THR A CA 1
ATOM 1388 C C . THR A 1 169 ? 37.130 0.192 5.775 1.00 63.25 169 THR A C 1
ATOM 1390 O O . THR A 1 169 ? 38.081 -0.427 5.297 1.00 63.25 169 THR A O 1
ATOM 1393 N N . TRP A 1 170 ? 36.789 1.401 5.343 1.00 73.75 170 TRP A N 1
ATOM 1394 C CA . TRP A 1 170 ? 37.693 2.250 4.593 1.00 73.75 170 TRP A CA 1
ATOM 1395 C C . TRP A 1 170 ? 38.685 2.843 5.577 1.00 73.75 170 TRP A C 1
ATOM 1397 O O . TRP A 1 170 ? 38.298 3.590 6.478 1.00 73.75 170 TRP A O 1
ATOM 1407 N N . THR A 1 171 ? 39.959 2.499 5.433 1.00 76.56 171 THR A N 1
ATOM 1408 C CA . THR A 1 171 ? 40.987 3.093 6.290 1.00 76.56 171 THR A CA 1
ATOM 1409 C C . THR A 1 171 ? 41.139 4.583 5.972 1.00 76.56 171 THR A C 1
ATOM 1411 O O . THR A 1 171 ? 40.811 5.035 4.874 1.00 76.56 171 THR A O 1
ATOM 1414 N N . SER A 1 172 ? 41.676 5.368 6.910 1.00 71.00 172 SER A N 1
ATOM 1415 C CA . SER A 1 172 ? 41.986 6.788 6.663 1.00 71.00 172 SER A CA 1
ATOM 1416 C C . SER A 1 172 ? 42.873 6.981 5.419 1.00 71.00 172 SER A C 1
ATOM 1418 O O . SER A 1 172 ? 42.685 7.930 4.661 1.00 71.00 172 SER A O 1
ATOM 1420 N N . GLU A 1 173 ? 43.780 6.036 5.150 1.00 78.88 173 GLU A N 1
ATOM 1421 C CA . GLU A 1 173 ? 44.603 6.016 3.937 1.00 78.88 173 GLU A CA 1
ATOM 1422 C C . GLU A 1 173 ? 43.770 5.740 2.676 1.00 78.88 173 GLU A C 1
ATOM 1424 O O . GLU A 1 173 ? 43.880 6.477 1.699 1.00 78.88 173 GLU A O 1
ATOM 1429 N N . GLU A 1 174 ? 42.883 4.741 2.693 1.00 81.50 174 GLU A N 1
ATOM 1430 C CA . GLU A 1 174 ? 41.996 4.446 1.560 1.00 81.50 174 GLU A CA 1
ATOM 1431 C C . GLU A 1 174 ? 41.024 5.601 1.272 1.00 81.50 174 GLU A C 1
ATOM 1433 O O . GLU A 1 174 ? 40.717 5.868 0.112 1.00 81.50 174 GLU A O 1
ATOM 1438 N N . ILE A 1 175 ? 40.573 6.328 2.301 1.00 80.56 175 ILE A N 1
ATOM 1439 C CA . ILE A 1 175 ? 39.755 7.540 2.147 1.00 80.56 175 ILE A CA 1
ATOM 1440 C C . ILE A 1 175 ? 40.569 8.653 1.475 1.00 80.56 175 ILE A C 1
ATOM 1442 O O . ILE A 1 175 ? 40.069 9.307 0.561 1.00 80.56 175 ILE A O 1
ATOM 1446 N N . GLN A 1 176 ? 41.830 8.853 1.863 1.00 76.94 176 GLN A N 1
ATOM 1447 C CA . GLN A 1 176 ? 42.711 9.828 1.211 1.00 76.94 176 GLN A CA 1
ATOM 1448 C C . GLN A 1 176 ? 43.005 9.451 -0.245 1.00 76.94 176 GLN A C 1
ATOM 1450 O O . GLN A 1 176 ? 42.979 10.319 -1.119 1.00 76.94 176 GLN A O 1
ATOM 1455 N N . LEU A 1 177 ? 43.220 8.163 -0.530 1.00 82.75 177 LEU A N 1
ATOM 1456 C CA . LEU A 1 177 ? 43.377 7.652 -1.893 1.00 82.75 177 LEU A CA 1
ATOM 1457 C C . LEU A 1 177 ? 42.098 7.830 -2.710 1.00 82.75 177 LEU A C 1
ATOM 1459 O O . LEU A 1 177 ? 42.183 8.245 -3.859 1.00 82.75 177 LEU A O 1
ATOM 1463 N N . LEU A 1 178 ? 40.923 7.596 -2.119 1.00 82.38 178 LEU A N 1
ATOM 1464 C CA . LEU A 1 178 ? 39.626 7.827 -2.752 1.00 82.38 178 LEU A CA 1
ATOM 1465 C C . LEU A 1 178 ? 39.413 9.301 -3.091 1.00 82.38 178 LEU A C 1
ATOM 1467 O O . LEU A 1 178 ? 38.967 9.605 -4.195 1.00 82.38 178 LEU A O 1
ATOM 1471 N N . VAL A 1 179 ? 39.740 10.214 -2.174 1.00 75.94 179 VAL A N 1
ATOM 1472 C CA . VAL A 1 179 ? 39.667 11.662 -2.414 1.00 75.94 179 VAL A CA 1
ATOM 1473 C C . VAL A 1 179 ? 40.648 12.060 -3.516 1.00 75.94 179 VAL A C 1
ATOM 1475 O O . VAL A 1 179 ? 40.254 12.723 -4.473 1.00 75.94 179 VAL A O 1
ATOM 1478 N N . LYS A 1 180 ? 41.900 11.595 -3.439 1.00 75.19 180 LYS A N 1
ATOM 1479 C CA . LYS A 1 180 ? 42.933 11.872 -4.443 1.00 75.19 180 LYS A CA 1
ATOM 1480 C C . LYS A 1 180 ? 42.529 11.352 -5.822 1.00 75.19 180 LYS A C 1
ATOM 1482 O O . LYS A 1 180 ? 42.494 12.133 -6.761 1.00 75.19 180 LYS A O 1
ATOM 1487 N N . ALA A 1 181 ? 42.131 10.088 -5.932 1.00 76.69 181 ALA A N 1
ATOM 1488 C CA . ALA A 1 181 ? 41.650 9.480 -7.169 1.00 76.69 181 ALA A CA 1
ATOM 1489 C C . ALA A 1 181 ? 40.398 10.184 -7.706 1.00 76.69 181 ALA A C 1
ATOM 1491 O O . ALA A 1 181 ? 40.291 10.436 -8.901 1.00 76.69 181 ALA A O 1
ATOM 1492 N N . SER A 1 182 ? 39.467 10.571 -6.830 1.00 74.69 182 SER A N 1
ATOM 1493 C CA . SER A 1 182 ? 38.267 11.318 -7.227 1.00 74.69 182 SER A CA 1
ATOM 1494 C C . SER A 1 182 ? 38.580 12.711 -7.776 1.00 74.69 182 SER A C 1
ATOM 1496 O O . SER A 1 182 ? 37.788 13.219 -8.572 1.00 74.69 182 SER A O 1
ATOM 1498 N N . ASN A 1 183 ? 39.709 13.299 -7.368 1.00 62.75 183 ASN A N 1
ATOM 1499 C CA . ASN A 1 183 ? 40.239 14.551 -7.905 1.00 62.75 183 ASN A CA 1
ATOM 1500 C C . ASN A 1 183 ? 41.049 14.326 -9.195 1.00 62.75 183 ASN A C 1
ATOM 1502 O O . ASN A 1 183 ? 40.976 15.142 -10.108 1.00 62.75 183 ASN A O 1
ATOM 1506 N N . THR A 1 184 ? 41.805 13.226 -9.287 1.00 65.44 184 THR A N 1
ATOM 1507 C CA . THR A 1 184 ? 42.637 12.868 -10.451 1.00 65.44 184 THR A CA 1
ATOM 1508 C C . THR A 1 184 ? 41.801 12.458 -11.659 1.00 65.44 184 THR A C 1
ATOM 1510 O O . THR A 1 184 ? 42.102 12.842 -12.786 1.00 65.44 184 THR A O 1
ATOM 1513 N N . PHE A 1 185 ? 40.726 11.712 -11.430 1.00 65.81 185 PHE A N 1
ATOM 1514 C CA . PHE A 1 185 ? 39.761 11.331 -12.449 1.00 65.81 185 PHE A CA 1
ATOM 1515 C C . PHE A 1 185 ? 38.520 12.198 -12.211 1.00 65.81 185 PHE A C 1
ATOM 1517 O O . PHE A 1 185 ? 37.898 11.989 -11.178 1.00 65.81 185 PHE A O 1
ATOM 1524 N N . PRO A 1 186 ? 38.150 13.184 -13.060 1.00 53.84 186 PRO A N 1
ATOM 1525 C CA . PRO A 1 186 ? 36.956 14.045 -12.927 1.00 53.84 186 PRO A CA 1
ATOM 1526 C C . PRO A 1 186 ? 35.712 13.487 -13.662 1.00 53.84 186 PRO A C 1
ATOM 1528 O O . PRO A 1 186 ? 35.792 12.510 -14.406 1.00 53.84 186 PRO A O 1
ATOM 1531 N N . SER A 1 187 ? 34.510 13.963 -13.313 1.00 50.22 187 SER A N 1
ATOM 1532 C CA . SER A 1 187 ? 33.241 13.292 -13.663 1.00 50.22 187 SER A CA 1
ATOM 1533 C C . SER A 1 187 ? 32.914 13.428 -15.154 1.00 50.22 187 SER A C 1
ATOM 1535 O O . SER A 1 187 ? 32.908 14.543 -15.666 1.00 50.22 187 SER A O 1
ATOM 1537 N N . GLY A 1 188 ? 32.586 12.325 -15.845 1.00 49.19 188 GLY A N 1
ATOM 1538 C CA . GLY A 1 188 ? 32.220 12.389 -17.271 1.00 49.19 188 GLY A CA 1
ATOM 1539 C C . GLY A 1 188 ? 32.073 11.065 -18.036 1.00 49.19 188 GLY A C 1
ATOM 1540 O O . GLY A 1 188 ? 31.460 11.070 -19.101 1.00 49.19 188 GLY A O 1
ATOM 1541 N N . THR A 1 189 ? 32.566 9.935 -17.517 1.00 52.38 189 THR A N 1
ATOM 1542 C CA . THR A 1 189 ? 32.474 8.610 -18.170 1.00 52.38 189 THR A CA 1
ATOM 1543 C C . THR A 1 189 ? 32.119 7.500 -17.171 1.00 52.38 189 THR A C 1
ATOM 1545 O O . THR A 1 189 ? 32.383 7.633 -15.976 1.00 52.38 189 THR A O 1
ATOM 1548 N N . VAL A 1 190 ? 31.489 6.415 -17.650 1.00 52.16 190 VAL A N 1
ATOM 1549 C CA . VAL A 1 190 ? 31.110 5.241 -16.828 1.00 52.16 190 VAL A CA 1
ATOM 1550 C C . VAL A 1 190 ? 32.358 4.548 -16.258 1.00 52.16 190 VAL A C 1
ATOM 1552 O O . VAL A 1 190 ? 32.371 4.204 -15.079 1.00 52.16 190 VAL A O 1
ATOM 1555 N N . ASP A 1 191 ? 33.444 4.514 -17.035 1.00 67.19 191 ASP A N 1
ATOM 1556 C CA . ASP A 1 191 ? 34.744 3.910 -16.683 1.00 67.19 191 ASP A CA 1
ATOM 1557 C C . ASP A 1 191 ? 35.511 4.657 -15.576 1.00 67.19 191 ASP A C 1
ATOM 1559 O O . ASP A 1 191 ? 36.598 4.250 -15.161 1.00 67.19 191 ASP A O 1
ATOM 1563 N N . ARG A 1 192 ? 34.983 5.790 -15.096 1.00 74.62 192 ARG A N 1
ATOM 1564 C CA . ARG A 1 192 ? 35.575 6.571 -14.002 1.00 74.62 192 ARG A CA 1
ATOM 1565 C C . ARG A 1 192 ? 35.692 5.737 -12.730 1.00 74.62 192 ARG A C 1
ATOM 1567 O O . ARG A 1 192 ? 36.708 5.784 -12.042 1.00 74.62 192 ARG A O 1
ATOM 1574 N N . TRP A 1 193 ? 34.621 5.036 -12.371 1.00 83.69 193 TRP A N 1
ATOM 1575 C CA . TRP A 1 193 ? 34.569 4.312 -11.103 1.00 83.69 193 TRP A CA 1
ATOM 1576 C C . TRP A 1 193 ? 35.510 3.110 -11.105 1.00 83.69 193 TRP A C 1
ATOM 1578 O O . TRP A 1 193 ? 36.084 2.804 -10.061 1.00 83.69 193 TRP A O 1
ATOM 1588 N N . THR A 1 194 ? 35.730 2.514 -12.278 1.00 83.81 194 THR A N 1
ATOM 1589 C CA . THR A 1 194 ? 36.719 1.461 -12.532 1.00 83.81 194 THR A CA 1
ATOM 1590 C C . THR A 1 194 ? 38.137 1.976 -12.286 1.00 83.81 194 THR A C 1
ATOM 1592 O O . THR A 1 194 ? 38.848 1.425 -11.452 1.00 83.81 194 THR A O 1
ATOM 1595 N N . GLN A 1 195 ? 38.505 3.111 -12.890 1.00 79.81 195 GLN A N 1
ATOM 1596 C CA . GLN A 1 195 ? 39.836 3.720 -12.733 1.00 79.81 195 GLN A CA 1
ATOM 1597 C C . GLN A 1 195 ? 40.125 4.170 -11.294 1.00 79.81 195 GLN A C 1
ATOM 1599 O O . GLN A 1 195 ? 41.236 4.016 -10.792 1.00 79.81 195 GLN A O 1
ATOM 1604 N N . ILE A 1 196 ? 39.119 4.703 -10.592 1.00 83.12 196 ILE A N 1
ATOM 1605 C CA . ILE A 1 196 ? 39.266 5.076 -9.179 1.00 83.12 196 ILE A CA 1
ATOM 1606 C C . ILE A 1 196 ? 39.468 3.830 -8.307 1.00 83.12 196 ILE A C 1
ATOM 1608 O O . ILE A 1 196 ? 40.303 3.849 -7.403 1.00 83.12 196 ILE A O 1
ATOM 1612 N N . ALA A 1 197 ? 38.723 2.753 -8.569 1.00 87.31 197 ALA A N 1
ATOM 1613 C CA . ALA A 1 197 ? 38.880 1.489 -7.857 1.00 87.31 197 ALA A CA 1
ATOM 1614 C C . ALA A 1 197 ? 40.278 0.887 -8.079 1.00 87.31 197 ALA A C 1
ATOM 1616 O O . ALA A 1 197 ? 40.935 0.513 -7.108 1.00 87.31 197 ALA A O 1
ATOM 1617 N N . GLU A 1 198 ? 40.755 0.852 -9.325 1.00 85.12 198 GLU A N 1
ATOM 1618 C CA . GLU A 1 198 ? 42.106 0.400 -9.682 1.00 85.12 198 GLU A CA 1
ATOM 1619 C C . GLU A 1 198 ? 43.183 1.221 -8.970 1.00 85.12 198 GLU A C 1
ATOM 1621 O O . GLU A 1 198 ? 44.019 0.649 -8.272 1.00 85.12 198 GLU A O 1
ATOM 1626 N N . TYR A 1 199 ? 43.092 2.552 -9.026 1.00 85.19 199 TYR A N 1
ATOM 1627 C CA . TYR A 1 199 ? 44.044 3.443 -8.364 1.00 85.19 199 TYR A CA 1
ATOM 1628 C C . TYR A 1 199 ? 44.118 3.195 -6.848 1.00 85.19 199 TYR A C 1
ATOM 1630 O O . TYR A 1 199 ? 45.208 3.110 -6.283 1.00 85.19 199 TYR A O 1
ATOM 1638 N N . ILE A 1 200 ? 42.974 3.054 -6.167 1.00 87.81 200 ILE A N 1
ATOM 1639 C CA . ILE A 1 200 ? 42.937 2.791 -4.717 1.00 87.81 200 ILE A CA 1
ATOM 1640 C C . ILE A 1 200 ? 43.548 1.422 -4.397 1.00 87.81 200 ILE A C 1
ATOM 1642 O O . ILE A 1 200 ? 44.290 1.295 -3.424 1.00 87.81 200 ILE A O 1
ATOM 1646 N N . ASN A 1 201 ? 43.255 0.403 -5.205 1.00 87.62 201 ASN A N 1
ATOM 1647 C CA . ASN A 1 201 ? 43.773 -0.949 -5.000 1.00 87.62 201 ASN A CA 1
ATOM 1648 C C . ASN A 1 201 ? 45.281 -1.056 -5.255 1.00 87.62 201 ASN A C 1
ATOM 1650 O O . ASN A 1 201 ? 45.948 -1.816 -4.555 1.00 87.62 201 ASN A O 1
ATOM 1654 N N . GLU A 1 202 ? 45.808 -0.285 -6.206 1.00 85.69 202 GLU A N 1
ATOM 1655 C CA . GLU A 1 202 ? 47.237 -0.207 -6.525 1.00 85.69 202 GLU A CA 1
ATOM 1656 C C . GLU A 1 202 ? 48.033 0.540 -5.442 1.00 85.69 202 GLU A C 1
ATOM 1658 O O . GLU A 1 202 ? 49.163 0.170 -5.132 1.00 85.69 202 GLU A O 1
ATOM 1663 N N . HIS A 1 203 ? 47.435 1.565 -4.827 1.00 83.06 203 HIS A N 1
ATOM 1664 C CA . HIS A 1 203 ? 48.147 2.480 -3.929 1.00 83.06 203 HIS A CA 1
ATOM 1665 C C . HIS A 1 203 ? 47.902 2.229 -2.432 1.00 83.06 203 HIS A C 1
ATOM 1667 O O . HIS A 1 203 ? 48.510 2.903 -1.596 1.00 83.06 203 HIS A O 1
ATOM 1673 N N . ARG A 1 204 ? 47.027 1.285 -2.056 1.00 85.56 204 ARG A N 1
ATOM 1674 C CA . ARG A 1 204 ? 46.806 0.923 -0.644 1.00 85.56 204 ARG A CA 1
ATOM 1675 C C . ARG A 1 204 ? 47.987 0.101 -0.109 1.00 85.56 204 ARG A C 1
ATOM 1677 O O . ARG A 1 204 ? 48.367 -0.904 -0.706 1.00 85.56 204 ARG A O 1
ATOM 1684 N N . LYS A 1 205 ? 48.548 0.485 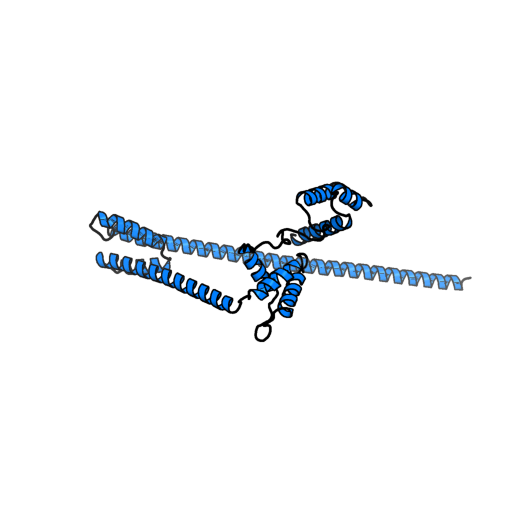1.044 1.00 71.69 205 LYS A N 1
ATOM 1685 C CA . LYS A 1 205 ? 49.754 -0.165 1.601 1.00 71.69 205 LYS A CA 1
ATOM 1686 C C . LYS A 1 205 ? 49.489 -1.543 2.211 1.00 71.69 205 LYS A C 1
ATOM 1688 O O . LYS A 1 205 ? 50.363 -2.400 2.173 1.00 71.69 205 LYS A O 1
ATOM 1693 N N . ASN A 1 206 ? 48.272 -1.785 2.702 1.00 63.34 206 ASN A N 1
ATOM 1694 C CA . ASN A 1 206 ? 47.850 -3.065 3.285 1.00 63.34 206 ASN A CA 1
ATOM 1695 C C . ASN A 1 206 ? 46.980 -3.877 2.311 1.00 63.34 206 ASN A C 1
ATOM 1697 O O . ASN A 1 206 ? 45.884 -4.320 2.647 1.00 63.34 206 ASN A O 1
ATOM 1701 N N . SER A 1 207 ? 47.445 -4.048 1.071 1.00 64.19 207 SER A N 1
ATOM 1702 C CA . SER A 1 207 ? 46.724 -4.829 0.057 1.00 64.19 207 SER A CA 1
ATOM 1703 C C . SER A 1 207 ? 46.744 -6.341 0.316 1.00 64.19 207 SER A C 1
ATOM 1705 O O . SER A 1 207 ? 45.875 -7.052 -0.196 1.00 64.19 207 SER A O 1
ATOM 1707 N N . ALA A 1 208 ? 47.691 -6.824 1.127 1.00 56.38 208 ALA A N 1
ATOM 1708 C CA . ALA A 1 208 ? 47.836 -8.227 1.492 1.00 56.38 208 ALA A CA 1
ATOM 1709 C C . ALA A 1 208 ? 46.766 -8.645 2.519 1.00 56.38 208 ALA A C 1
ATOM 1711 O O . ALA A 1 208 ? 46.810 -8.243 3.678 1.00 56.38 208 ALA A O 1
ATOM 1712 N N . GLY A 1 209 ? 45.801 -9.462 2.081 1.00 62.88 209 GLY A N 1
ATOM 1713 C CA . GLY A 1 209 ? 44.775 -10.070 2.942 1.00 62.88 209 GLY A CA 1
ATOM 1714 C C . GLY A 1 209 ? 43.385 -9.423 2.897 1.00 62.88 209 GLY A C 1
ATOM 1715 O O . GLY A 1 209 ? 42.464 -9.950 3.515 1.00 62.88 209 GLY A O 1
ATOM 1716 N N . LEU A 1 210 ? 43.194 -8.333 2.142 1.00 67.50 210 LEU A N 1
ATOM 1717 C CA . LEU A 1 210 ? 41.887 -7.685 1.957 1.00 67.50 210 LEU A CA 1
ATOM 1718 C C . LEU A 1 210 ? 41.415 -7.786 0.499 1.00 67.50 210 LEU A C 1
ATOM 1720 O O . LEU A 1 210 ? 42.231 -7.642 -0.413 1.00 67.50 210 LEU A O 1
ATOM 1724 N N . PRO A 1 211 ? 40.110 -7.974 0.229 1.00 76.69 211 PRO A N 1
ATOM 1725 C CA . PRO A 1 211 ? 39.597 -7.978 -1.139 1.00 76.69 211 PRO A CA 1
ATOM 1726 C C . PRO A 1 211 ? 39.791 -6.604 -1.813 1.00 76.69 211 PRO A C 1
ATOM 1728 O O . PRO A 1 211 ? 39.803 -5.580 -1.117 1.00 76.69 211 PRO A O 1
ATOM 1731 N N . PRO A 1 212 ? 39.964 -6.550 -3.147 1.00 81.94 212 PRO A N 1
ATOM 1732 C CA . PRO A 1 212 ? 40.042 -5.288 -3.875 1.00 81.94 212 PRO A CA 1
ATOM 1733 C C . PRO A 1 212 ? 38.721 -4.517 -3.759 1.00 81.94 212 PRO A C 1
ATOM 1735 O O . PRO A 1 212 ? 37.636 -5.100 -3.801 1.00 81.94 212 PRO A O 1
ATOM 1738 N N . LYS A 1 213 ? 38.807 -3.192 -3.623 1.00 85.00 213 LYS A N 1
ATOM 1739 C CA . LYS A 1 213 ? 37.647 -2.300 -3.643 1.00 85.00 213 LYS A CA 1
ATOM 1740 C C . LYS A 1 213 ? 37.014 -2.331 -5.031 1.00 85.00 213 LYS A C 1
ATOM 1742 O O . LYS A 1 213 ? 37.711 -2.225 -6.036 1.00 85.00 213 LYS A O 1
ATOM 1747 N N . THR A 1 214 ? 35.694 -2.460 -5.074 1.00 86.75 214 THR A N 1
ATOM 1748 C CA . THR A 1 214 ? 34.907 -2.485 -6.317 1.00 86.75 214 THR A CA 1
ATOM 1749 C C . THR A 1 214 ? 34.345 -1.105 -6.663 1.00 86.75 214 THR A C 1
ATOM 1751 O O . THR A 1 214 ? 34.186 -0.250 -5.790 1.00 86.75 214 THR A O 1
ATOM 1754 N N . GLU A 1 215 ? 33.943 -0.901 -7.921 1.00 82.88 215 GLU A N 1
ATOM 1755 C CA . GLU A 1 215 ? 33.278 0.331 -8.386 1.00 82.88 215 GLU A CA 1
ATOM 1756 C C . GLU A 1 215 ? 32.079 0.714 -7.510 1.00 82.88 215 GLU A C 1
ATOM 1758 O O . GLU A 1 215 ? 31.904 1.869 -7.125 1.00 82.88 215 GLU A O 1
ATOM 1763 N N . LYS A 1 216 ? 31.271 -0.283 -7.127 1.00 80.12 216 LYS A N 1
ATOM 1764 C CA . LYS A 1 216 ? 30.096 -0.091 -6.267 1.00 80.12 216 LYS A CA 1
ATOM 1765 C C . LYS A 1 216 ? 30.489 0.424 -4.882 1.00 80.12 216 LYS A C 1
ATOM 1767 O O . LYS A 1 216 ? 29.823 1.316 -4.356 1.00 80.12 216 LYS A O 1
ATOM 1772 N N . GLN A 1 217 ? 31.575 -0.098 -4.312 1.00 82.88 217 GLN A N 1
ATOM 1773 C CA . GLN A 1 217 ? 32.090 0.339 -3.012 1.00 82.88 217 GLN A CA 1
ATOM 1774 C C . GLN A 1 217 ? 32.679 1.749 -3.084 1.00 82.88 217 GLN A C 1
ATOM 1776 O O . GLN A 1 217 ? 32.416 2.558 -2.199 1.00 82.88 217 GLN A O 1
ATOM 1781 N N . VAL A 1 218 ? 33.396 2.075 -4.162 1.00 81.75 218 VAL A N 1
ATOM 1782 C CA . VAL A 1 218 ? 33.918 3.424 -4.431 1.00 81.75 218 VAL A CA 1
ATOM 1783 C C . VAL A 1 218 ? 32.780 4.445 -4.533 1.00 81.75 218 VAL A C 1
ATOM 1785 O O . VAL A 1 218 ? 32.832 5.489 -3.885 1.00 81.75 218 VAL A O 1
ATOM 1788 N N . ILE A 1 219 ? 31.717 4.141 -5.288 1.00 79.94 219 ILE A N 1
ATOM 1789 C CA . ILE A 1 219 ? 30.546 5.023 -5.438 1.00 79.94 219 ILE A CA 1
ATOM 1790 C C . ILE A 1 219 ? 29.844 5.234 -4.092 1.00 79.94 219 ILE A C 1
ATOM 1792 O O . ILE A 1 219 ? 29.506 6.367 -3.738 1.00 79.94 219 ILE A O 1
ATOM 1796 N N . LYS A 1 220 ? 29.613 4.147 -3.343 1.00 80.38 220 LYS A N 1
ATOM 1797 C CA . LYS A 1 220 ? 28.972 4.177 -2.019 1.00 80.38 220 LYS A CA 1
ATOM 1798 C C . LYS A 1 220 ? 29.783 5.033 -1.043 1.00 80.38 220 LYS A C 1
ATOM 1800 O O . LYS A 1 220 ? 29.217 5.920 -0.405 1.00 80.38 220 LYS A O 1
ATOM 1805 N N . GLN A 1 221 ? 31.098 4.830 -0.985 1.00 79.31 221 GLN A N 1
ATOM 1806 C CA . GLN A 1 221 ? 31.972 5.565 -0.076 1.00 79.31 221 GLN A CA 1
ATOM 1807 C C . GLN A 1 221 ? 32.128 7.036 -0.467 1.00 79.31 221 GLN A C 1
ATOM 1809 O O . GLN A 1 221 ? 32.114 7.903 0.401 1.00 79.31 221 GLN A O 1
ATOM 1814 N N . CYS A 1 222 ? 32.212 7.348 -1.763 1.00 75.31 222 CYS A N 1
ATOM 1815 C CA . CYS A 1 222 ? 32.296 8.728 -2.242 1.00 75.31 222 CYS A CA 1
ATOM 1816 C C . CYS A 1 222 ? 31.065 9.544 -1.806 1.00 75.31 222 CYS A C 1
ATOM 1818 O O . CYS A 1 222 ? 31.205 10.661 -1.310 1.00 75.31 222 CYS A O 1
ATOM 1820 N N . LYS A 1 223 ? 29.864 8.951 -1.891 1.00 75.38 223 LYS A N 1
ATOM 1821 C CA . LYS A 1 223 ? 28.625 9.566 -1.385 1.00 75.38 223 LYS A CA 1
ATOM 1822 C C . LYS A 1 223 ? 28.649 9.751 0.136 1.00 75.38 223 LYS A C 1
ATOM 1824 O O . LYS A 1 223 ? 28.285 10.821 0.610 1.00 75.38 223 LYS A O 1
ATOM 1829 N N . ALA A 1 224 ? 29.113 8.752 0.888 1.00 71.69 224 ALA A N 1
ATOM 1830 C CA . ALA A 1 224 ? 29.208 8.831 2.348 1.00 71.69 224 ALA A CA 1
ATOM 1831 C C . ALA A 1 224 ? 30.165 9.949 2.815 1.00 71.69 224 ALA A C 1
ATOM 1833 O O . ALA A 1 224 ? 29.808 10.760 3.672 1.00 71.69 224 ALA A O 1
ATOM 1834 N N . VAL A 1 225 ? 31.345 10.058 2.194 1.00 68.19 225 VAL A N 1
ATOM 1835 C CA . VAL A 1 225 ? 32.340 11.105 2.493 1.00 68.19 225 VAL A CA 1
ATOM 1836 C C . VAL A 1 225 ? 31.796 12.505 2.180 1.00 68.19 225 VAL A C 1
ATOM 1838 O O . VAL A 1 225 ? 32.012 13.431 2.959 1.00 68.19 225 VAL A O 1
ATOM 1841 N N . GLN A 1 226 ? 31.032 12.664 1.093 1.00 61.94 226 GLN A N 1
ATOM 1842 C CA . GLN A 1 226 ? 30.379 13.934 0.749 1.00 61.94 226 GLN A CA 1
ATOM 1843 C C . GLN A 1 226 ? 29.312 14.346 1.773 1.00 61.94 226 GLN A C 1
ATOM 1845 O O . GLN A 1 226 ? 29.199 15.525 2.097 1.00 61.94 226 GLN A O 1
ATOM 1850 N N . THR A 1 227 ? 28.555 13.388 2.317 1.00 60.06 227 THR A N 1
ATOM 1851 C CA . THR A 1 227 ? 27.501 13.674 3.305 1.00 60.06 227 THR A CA 1
ATOM 1852 C C . THR A 1 227 ? 28.024 14.055 4.693 1.00 60.06 227 THR A C 1
ATOM 1854 O O . THR A 1 227 ? 27.309 14.709 5.444 1.00 60.06 227 THR A O 1
ATOM 1857 N N . MET A 1 228 ? 29.262 13.687 5.043 1.00 54.22 228 MET A N 1
ATOM 1858 C CA . MET A 1 228 ? 29.829 13.908 6.384 1.00 54.22 228 MET A CA 1
ATOM 1859 C C . MET A 1 228 ? 30.530 15.267 6.574 1.00 54.22 228 MET A C 1
ATOM 1861 O O . MET A 1 228 ? 31.003 15.552 7.669 1.00 54.22 228 MET A O 1
ATOM 1865 N N . ASN A 1 229 ? 30.591 16.116 5.541 1.00 48.34 229 ASN A N 1
ATOM 1866 C CA . ASN A 1 229 ? 31.035 17.520 5.593 1.00 48.34 229 ASN A CA 1
ATOM 1867 C C . ASN A 1 229 ? 32.350 17.805 6.366 1.00 48.34 229 ASN A C 1
ATOM 1869 O O . ASN A 1 229 ? 32.535 18.913 6.881 1.00 48.34 229 ASN A O 1
ATOM 1873 N N . VAL A 1 230 ? 33.260 16.826 6.441 1.00 41.88 230 VAL A N 1
ATOM 1874 C CA . VAL A 1 230 ? 34.497 16.887 7.233 1.00 41.88 230 VAL A CA 1
ATOM 1875 C C . VAL A 1 230 ? 35.386 18.027 6.722 1.00 41.88 230 VAL A C 1
ATOM 1877 O O . VAL A 1 230 ? 36.032 17.917 5.681 1.00 41.88 230 VAL A O 1
ATOM 1880 N N . LYS A 1 231 ? 35.421 19.142 7.461 1.00 38.66 231 LYS A N 1
ATOM 1881 C CA . LYS A 1 231 ? 36.378 20.235 7.252 1.00 38.66 231 LYS A CA 1
ATOM 1882 C C . LYS A 1 231 ? 37.724 19.818 7.847 1.00 38.66 231 LYS A C 1
ATOM 1884 O O . LYS A 1 231 ? 37.895 19.865 9.060 1.00 38.66 231 LYS A O 1
ATOM 1889 N N . LEU A 1 232 ? 38.671 19.422 7.000 1.00 34.03 232 LEU A N 1
ATOM 1890 C CA . LEU A 1 232 ? 40.088 19.304 7.366 1.00 34.03 232 LEU A CA 1
ATOM 1891 C C . LEU A 1 232 ? 40.852 20.587 6.985 1.00 34.03 232 LEU A C 1
ATOM 1893 O O . LEU A 1 232 ? 40.438 21.288 6.057 1.00 34.03 232 LEU A O 1
ATOM 1897 N N . PRO A 1 233 ? 41.919 20.935 7.731 1.00 30.05 233 PRO A N 1
ATOM 1898 C CA . PRO A 1 233 ? 42.525 22.260 7.722 1.00 30.05 233 PRO A CA 1
ATOM 1899 C C . PRO A 1 233 ? 43.182 22.602 6.384 1.00 30.05 233 PRO A C 1
ATOM 1901 O O . PRO A 1 233 ? 43.827 21.783 5.731 1.00 30.05 233 PRO A O 1
ATOM 1904 N N . SER A 1 234 ? 42.996 23.864 6.008 1.00 31.92 234 SER A N 1
ATOM 1905 C CA . SER A 1 234 ? 43.466 24.475 4.773 1.00 31.92 234 SER A CA 1
ATOM 1906 C C . SER A 1 234 ? 44.994 24.513 4.723 1.00 31.92 234 SER A C 1
ATOM 1908 O O . SER A 1 234 ? 45.626 25.265 5.457 1.00 31.92 234 SER A O 1
ATOM 1910 N N . THR A 1 235 ? 45.591 23.728 3.829 1.00 29.64 235 THR A N 1
ATOM 1911 C CA . THR A 1 235 ? 46.870 24.080 3.200 1.00 29.64 235 THR A CA 1
ATOM 1912 C C . THR A 1 235 ? 46.555 24.410 1.752 1.00 29.64 235 THR A C 1
ATOM 1914 O O . THR A 1 235 ? 46.278 23.519 0.958 1.00 29.64 235 THR A O 1
ATOM 1917 N N . THR A 1 236 ? 46.466 25.718 1.509 1.00 35.88 236 THR A N 1
ATOM 1918 C CA . THR A 1 236 ? 46.516 26.563 0.296 1.00 35.88 236 THR A CA 1
ATOM 1919 C C . THR A 1 236 ? 46.233 25.995 -1.106 1.00 35.88 236 THR A C 1
ATOM 1921 O O . THR A 1 236 ? 46.563 26.633 -2.099 1.00 35.88 236 THR A O 1
ATOM 1924 N N . GLN A 1 237 ? 45.560 24.860 -1.240 1.00 34.50 237 GLN A N 1
ATOM 1925 C CA . GLN A 1 237 ? 45.126 24.324 -2.523 1.00 34.50 237 GLN A CA 1
ATOM 1926 C C . GLN A 1 237 ? 43.881 23.462 -2.316 1.00 34.50 237 GLN A C 1
ATOM 1928 O O . GLN A 1 237 ? 43.953 22.248 -2.430 1.00 34.50 237 GLN A O 1
ATOM 1933 N N . ASN A 1 238 ? 42.754 24.080 -1.943 1.00 31.14 238 ASN A N 1
ATOM 1934 C CA . ASN A 1 238 ? 41.417 23.480 -2.047 1.00 31.14 238 ASN A CA 1
ATOM 1935 C C . ASN A 1 238 ? 40.320 24.547 -1.866 1.00 31.14 238 ASN A C 1
ATOM 1937 O O . ASN A 1 238 ? 39.853 24.799 -0.757 1.00 31.14 238 ASN A O 1
ATOM 1941 N N . GLN A 1 239 ? 39.856 25.134 -2.974 1.00 32.53 239 GLN A N 1
ATOM 1942 C CA . GLN A 1 239 ? 38.424 25.398 -3.116 1.00 32.53 239 GLN A CA 1
ATOM 1943 C C . GLN A 1 239 ? 37.795 24.082 -3.573 1.00 32.53 239 GLN A C 1
ATOM 1945 O O . GLN A 1 239 ? 38.083 23.589 -4.661 1.00 32.53 239 GLN A O 1
ATOM 1950 N N . LEU A 1 240 ? 36.964 23.484 -2.720 1.00 41.38 240 LEU A N 1
ATOM 1951 C CA . LEU A 1 240 ? 36.147 22.342 -3.103 1.00 41.38 240 LEU A CA 1
ATOM 1952 C C . LEU A 1 240 ? 34.964 22.871 -3.922 1.00 41.38 240 LEU A C 1
ATOM 1954 O O . LEU A 1 240 ? 33.910 23.217 -3.398 1.00 41.38 240 LEU A O 1
ATOM 1958 N N . GLY A 1 241 ? 35.209 23.003 -5.218 1.00 36.78 241 GLY A N 1
ATOM 1959 C CA . GLY A 1 241 ? 34.277 23.501 -6.211 1.00 36.78 241 GLY A CA 1
ATOM 1960 C C . GLY A 1 241 ? 35.020 23.663 -7.525 1.00 36.78 241 GLY A C 1
ATOM 1961 O O . GLY A 1 241 ? 35.853 24.545 -7.650 1.00 36.78 241 GLY A O 1
ATOM 1962 N N . THR A 1 242 ? 34.719 22.780 -8.476 1.00 43.06 242 THR A N 1
ATOM 1963 C CA . THR A 1 242 ? 34.932 22.980 -9.915 1.00 43.06 242 THR A CA 1
ATOM 1964 C C . THR A 1 242 ? 36.300 23.522 -10.356 1.00 43.06 242 THR A C 1
ATOM 1966 O O . THR A 1 242 ? 36.508 24.727 -10.441 1.00 43.06 242 THR A O 1
ATOM 1969 N N . ALA A 1 243 ? 37.177 22.638 -10.819 1.00 30.61 243 ALA A N 1
ATOM 1970 C CA . ALA A 1 243 ? 38.134 23.002 -11.859 1.00 30.61 243 ALA A CA 1
ATOM 1971 C C . ALA A 1 243 ? 38.339 21.797 -12.783 1.00 30.61 243 ALA A C 1
ATOM 1973 O O . ALA A 1 243 ? 39.271 21.011 -12.643 1.00 30.61 243 ALA A O 1
ATOM 1974 N N . LEU A 1 244 ? 37.396 21.635 -13.715 1.00 38.00 244 LEU A N 1
ATOM 1975 C CA . LEU A 1 244 ? 37.723 21.077 -15.026 1.00 38.00 244 LEU A CA 1
ATOM 1976 C C . LEU A 1 244 ? 38.738 22.025 -15.695 1.00 38.00 244 LEU A C 1
ATOM 1978 O O . LEU A 1 244 ? 38.789 23.198 -15.312 1.00 38.00 244 LEU A O 1
ATOM 1982 N N . PRO A 1 245 ? 39.510 21.581 -16.704 1.00 46.06 245 PRO A N 1
ATOM 1983 C CA . PRO A 1 245 ? 40.100 22.538 -17.636 1.00 46.06 245 PRO A CA 1
ATOM 1984 C C . PRO A 1 245 ? 39.003 23.524 -18.061 1.00 46.06 245 PRO A C 1
ATOM 1986 O O . PRO A 1 245 ? 37.869 23.101 -18.302 1.00 46.06 245 PRO A O 1
ATOM 1989 N N . ASP A 1 246 ? 39.337 24.815 -18.088 1.00 48.69 246 ASP A N 1
ATOM 1990 C CA . ASP A 1 246 ? 38.418 25.967 -18.181 1.00 48.69 246 ASP A CA 1
ATOM 1991 C C . ASP A 1 246 ? 37.297 25.798 -19.238 1.00 48.69 246 ASP A C 1
ATOM 1993 O O . ASP A 1 246 ? 36.182 26.284 -19.099 1.00 48.69 246 ASP A O 1
ATOM 1997 N N . GLU A 1 247 ? 37.539 24.977 -20.258 1.00 50.28 247 GLU A N 1
ATOM 1998 C CA . GLU A 1 247 ? 36.630 24.608 -21.345 1.00 50.28 247 GLU A CA 1
ATOM 1999 C C . GLU A 1 247 ? 35.366 23.796 -20.965 1.00 50.28 247 GLU A C 1
ATOM 2001 O O . GLU A 1 247 ? 34.365 23.895 -21.674 1.00 50.28 247 GLU A O 1
ATOM 2006 N N . ASP A 1 248 ? 35.355 22.991 -19.890 1.00 51.16 248 ASP A N 1
ATOM 2007 C CA . ASP A 1 248 ? 34.210 22.100 -19.570 1.00 51.16 248 ASP A CA 1
ATOM 2008 C C . ASP A 1 248 ? 33.429 22.494 -18.299 1.00 51.16 248 ASP A C 1
ATOM 2010 O O . ASP A 1 248 ? 32.414 21.867 -17.976 1.00 51.16 248 ASP A O 1
ATOM 2014 N N . ASN A 1 249 ? 33.844 23.548 -17.590 1.00 65.25 249 ASN A N 1
ATOM 2015 C CA . ASN A 1 249 ? 33.083 24.087 -16.462 1.00 65.25 249 ASN A CA 1
ATOM 2016 C C . ASN A 1 249 ? 32.018 25.070 -16.973 1.00 65.25 249 ASN A C 1
ATOM 2018 O O . ASN A 1 249 ? 32.364 26.167 -17.397 1.00 65.25 249 ASN A O 1
ATOM 2022 N N . TRP A 1 250 ? 30.742 24.678 -16.974 1.00 70.69 250 TRP A N 1
ATOM 2023 C CA . TRP A 1 250 ? 29.637 25.514 -17.463 1.00 70.69 250 TRP A CA 1
ATOM 2024 C C . TRP A 1 250 ? 28.837 26.086 -16.294 1.00 70.69 250 TRP A C 1
ATOM 2026 O O . TRP A 1 250 ? 28.124 25.353 -15.606 1.00 70.69 250 TRP A O 1
ATOM 2036 N N . SER A 1 251 ? 28.916 27.398 -16.096 1.00 75.81 251 SER A N 1
ATOM 2037 C CA . SER A 1 251 ? 28.023 28.129 -15.199 1.00 75.81 251 SER A CA 1
ATOM 2038 C C . SER A 1 251 ? 26.590 28.157 -15.742 1.00 75.81 251 SER A C 1
ATOM 2040 O O . SER A 1 251 ? 26.336 27.954 -16.932 1.00 75.81 251 SER A O 1
ATOM 2042 N N . ALA A 1 252 ? 25.623 28.446 -14.868 1.00 63.16 252 ALA A N 1
ATOM 2043 C CA . ALA A 1 252 ? 24.219 28.571 -15.261 1.00 63.16 252 ALA A CA 1
ATOM 2044 C C . ALA A 1 252 ? 24.002 29.667 -16.323 1.00 63.16 252 ALA A C 1
ATOM 2046 O O . ALA A 1 252 ? 23.187 29.497 -17.230 1.00 63.16 252 ALA A O 1
ATOM 2047 N N . THR A 1 253 ? 24.763 30.762 -16.240 1.00 75.62 253 THR A N 1
ATOM 2048 C CA . THR A 1 253 ? 24.717 31.863 -17.208 1.00 75.62 253 THR A CA 1
ATOM 2049 C C . THR A 1 253 ? 25.241 31.421 -18.573 1.00 75.62 253 THR A C 1
ATOM 2051 O O . THR A 1 253 ? 24.559 31.614 -19.575 1.00 75.62 253 THR A O 1
ATOM 2054 N N . GLU A 1 254 ? 26.398 30.757 -18.621 1.00 81.00 254 GLU A N 1
ATOM 2055 C CA . GLU A 1 254 ? 26.981 30.247 -19.873 1.00 81.00 254 GLU A CA 1
ATOM 2056 C C . GLU A 1 254 ? 26.096 29.177 -20.516 1.00 81.00 254 GLU A C 1
ATOM 2058 O O . GLU A 1 254 ? 25.897 29.173 -21.729 1.00 81.00 254 GLU A O 1
ATOM 2063 N N . GLN A 1 255 ? 25.511 28.292 -19.705 1.00 82.38 255 GLN A N 1
ATOM 2064 C CA . GLN A 1 255 ? 24.568 27.279 -20.172 1.00 82.38 255 GLN A CA 1
ATOM 2065 C C . GLN A 1 255 ? 23.322 27.925 -20.798 1.00 82.38 255 GLN A C 1
ATOM 2067 O O . GLN A 1 255 ? 22.878 27.496 -21.864 1.00 82.38 255 GLN A O 1
ATOM 2072 N N . LYS A 1 256 ? 22.780 28.980 -20.178 1.00 83.06 256 LYS A N 1
ATOM 2073 C CA . LYS A 1 256 ? 21.633 29.720 -20.714 1.00 83.06 256 LYS A CA 1
ATOM 2074 C C . LYS A 1 256 ? 21.978 30.419 -22.032 1.00 83.06 256 LYS A C 1
ATOM 2076 O O . LYS A 1 256 ? 21.221 30.300 -22.994 1.00 83.06 256 LYS A O 1
ATOM 2081 N N . LEU A 1 257 ? 23.135 31.081 -22.103 1.00 86.50 257 LEU A N 1
ATOM 2082 C CA . LEU A 1 257 ? 23.619 31.731 -23.325 1.00 86.50 257 LEU A CA 1
ATOM 2083 C C . LEU A 1 257 ? 23.840 30.721 -24.457 1.00 86.50 257 LEU A C 1
ATOM 2085 O O . LEU A 1 257 ? 23.442 30.979 -25.593 1.00 86.50 257 LEU A O 1
ATOM 2089 N N . LEU A 1 258 ? 24.392 29.543 -24.154 1.00 88.00 258 LEU A N 1
ATOM 2090 C CA . LEU A 1 258 ? 24.548 28.454 -25.119 1.00 88.00 258 LEU A CA 1
ATOM 2091 C C . LEU A 1 258 ? 23.189 28.000 -25.670 1.00 88.00 258 LEU A C 1
ATOM 2093 O O . LEU A 1 258 ? 23.026 27.876 -26.882 1.00 88.00 258 LEU A O 1
ATOM 2097 N N . GLU A 1 259 ? 22.198 27.770 -24.808 1.00 89.31 259 GLU A N 1
ATOM 2098 C CA . GLU A 1 259 ? 20.860 27.330 -25.220 1.00 89.31 259 GLU A CA 1
ATOM 2099 C C . GLU A 1 259 ? 20.109 28.381 -26.049 1.00 89.31 259 GLU A C 1
ATOM 2101 O O . GLU A 1 259 ? 19.459 28.033 -27.040 1.00 89.31 259 GLU A O 1
ATOM 2106 N N . GLU A 1 260 ? 20.209 29.661 -25.685 1.00 89.62 260 GLU A N 1
ATOM 2107 C CA . GLU A 1 260 ? 19.636 30.769 -26.456 1.00 89.62 260 GLU A CA 1
ATOM 2108 C C . GLU A 1 260 ? 20.306 30.904 -27.828 1.00 89.62 260 GLU A C 1
ATOM 2110 O O . GLU A 1 260 ? 19.621 31.016 -28.848 1.00 89.62 260 GLU A O 1
ATOM 2115 N N . SER A 1 261 ? 21.633 30.798 -27.878 1.00 91.06 261 SER A N 1
ATOM 2116 C CA . SER A 1 261 ? 22.414 30.910 -29.115 1.00 91.06 261 SER A CA 1
ATOM 2117 C C . SER A 1 261 ? 22.185 29.717 -30.047 1.00 91.06 261 SER A C 1
ATOM 2119 O O . SER A 1 261 ? 22.063 29.885 -31.259 1.00 91.06 261 SER A O 1
ATOM 2121 N N . ILE A 1 262 ? 22.023 28.506 -29.502 1.00 91.06 262 ILE A N 1
ATOM 2122 C CA . ILE A 1 262 ? 21.661 27.298 -30.266 1.00 91.06 262 ILE A CA 1
ATOM 2123 C C . ILE A 1 262 ? 20.273 27.425 -30.905 1.00 91.06 262 ILE A C 1
ATOM 2125 O O . ILE A 1 262 ? 20.068 26.885 -31.997 1.00 91.06 262 ILE A O 1
ATOM 2129 N N . LYS A 1 263 ? 19.329 28.103 -30.234 1.00 90.81 263 LYS A N 1
ATOM 2130 C CA . LYS A 1 263 ? 17.987 28.398 -30.766 1.00 90.81 263 LYS A CA 1
ATOM 2131 C C . LYS A 1 263 ? 18.024 29.503 -31.822 1.00 90.81 263 LYS A C 1
ATOM 2133 O O . LYS A 1 263 ? 17.308 29.404 -32.817 1.00 90.81 263 LYS A O 1
ATOM 2138 N N . ARG A 1 264 ? 18.851 30.531 -31.610 1.00 91.50 264 ARG A N 1
ATOM 2139 C CA . ARG A 1 264 ? 19.012 31.683 -32.509 1.00 91.50 264 ARG A CA 1
ATOM 2140 C C . ARG A 1 264 ? 19.687 31.295 -33.827 1.00 91.50 264 ARG A C 1
ATOM 2142 O O . ARG A 1 264 ? 19.184 31.640 -34.893 1.00 91.50 264 ARG A O 1
ATOM 2149 N N . HIS A 1 265 ? 20.774 30.525 -33.762 1.00 90.75 265 HIS A N 1
ATOM 2150 C CA . HIS A 1 265 ? 21.557 30.106 -34.928 1.00 90.75 265 HIS A CA 1
ATOM 2151 C C . HIS A 1 265 ? 21.156 28.692 -35.364 1.00 90.75 265 HIS A C 1
ATOM 2153 O O . HIS A 1 265 ? 21.473 27.699 -34.699 1.00 90.75 265 HIS A O 1
ATOM 2159 N N . LYS A 1 266 ? 20.430 28.586 -36.484 1.00 89.00 266 LYS A N 1
ATOM 2160 C CA . LYS A 1 266 ? 19.879 27.318 -37.002 1.00 89.00 266 LYS A CA 1
ATOM 2161 C C . LYS A 1 266 ? 20.967 26.395 -37.568 1.00 89.00 266 LYS A C 1
ATOM 2163 O O . LYS A 1 266 ? 22.026 26.840 -37.989 1.00 89.00 266 LYS A O 1
ATOM 2168 N N . SER A 1 267 ? 20.688 25.090 -37.628 1.00 84.44 267 SER A N 1
ATOM 2169 C CA . SER A 1 267 ? 21.630 24.056 -38.103 1.00 84.44 267 SER A CA 1
ATOM 2170 C C . SER A 1 267 ? 22.054 24.177 -39.569 1.00 84.44 267 SER A C 1
ATOM 2172 O O . SER A 1 267 ? 23.016 23.526 -39.956 1.00 84.44 267 SER A O 1
ATOM 2174 N N . SER A 1 268 ? 21.335 24.963 -40.372 1.00 87.44 268 SER A N 1
ATOM 2175 C CA . SER A 1 268 ? 21.645 25.230 -41.779 1.00 87.44 268 SER A CA 1
ATOM 2176 C C . SER A 1 268 ? 22.743 26.278 -41.979 1.00 87.44 268 SER A C 1
ATOM 2178 O O . SER A 1 268 ? 23.210 26.427 -43.101 1.00 87.44 268 SER A O 1
ATOM 2180 N N . ASP A 1 269 ? 23.129 27.016 -40.933 1.00 87.06 269 ASP A N 1
ATOM 2181 C CA . ASP A 1 269 ? 24.203 28.011 -41.000 1.00 87.06 269 ASP A CA 1
ATOM 2182 C C . ASP A 1 269 ? 25.583 27.321 -40.889 1.00 87.06 269 ASP A C 1
ATOM 2184 O O . ASP A 1 269 ? 25.867 26.704 -39.854 1.00 87.06 269 ASP A O 1
ATOM 2188 N N . PRO A 1 270 ? 26.457 27.412 -41.913 1.00 86.88 270 PRO A N 1
ATOM 2189 C CA . PRO A 1 270 ? 27.800 26.827 -41.881 1.00 86.88 270 PRO A CA 1
ATOM 2190 C C . PRO A 1 270 ? 28.693 27.391 -40.765 1.00 86.88 270 PRO A C 1
ATOM 2192 O O . PRO A 1 270 ? 29.553 26.683 -40.240 1.00 86.88 270 PRO A O 1
ATOM 2195 N N . GLU A 1 271 ? 28.464 28.641 -40.358 1.00 90.81 271 GLU A N 1
ATOM 2196 C CA . GLU A 1 271 ? 29.245 29.345 -39.331 1.00 90.81 271 GLU A CA 1
ATOM 2197 C C . GLU A 1 271 ? 28.585 29.298 -37.950 1.00 90.81 271 GLU A C 1
ATOM 2199 O O . GLU A 1 271 ? 29.056 29.925 -37.000 1.00 90.81 271 GLU A O 1
ATOM 2204 N N . ARG A 1 272 ? 27.508 28.515 -37.807 1.00 93.25 272 ARG A N 1
ATOM 2205 C CA . ARG A 1 272 ? 26.708 28.394 -36.582 1.00 93.25 272 ARG A CA 1
ATOM 2206 C C . ARG A 1 272 ? 27.552 28.307 -35.315 1.00 93.25 272 ARG A C 1
ATOM 2208 O O . ARG A 1 272 ? 27.278 28.988 -34.336 1.00 93.25 272 ARG A O 1
ATOM 2215 N N . TRP A 1 273 ? 28.549 27.427 -35.311 1.00 93.69 273 TRP A N 1
ATOM 2216 C CA . TRP A 1 273 ? 29.327 27.153 -34.107 1.00 93.69 273 TRP A CA 1
ATOM 2217 C C . TRP A 1 273 ? 30.337 28.252 -33.771 1.00 93.69 273 TRP A C 1
ATOM 2219 O O . TRP A 1 273 ? 30.646 28.396 -32.595 1.00 93.69 273 TRP A O 1
ATOM 2229 N N . GLU A 1 274 ? 30.801 29.027 -34.759 1.00 94.19 274 GLU A N 1
ATOM 2230 C CA . GLU A 1 274 ? 31.606 30.233 -34.504 1.00 94.19 274 GLU A CA 1
ATOM 2231 C C . GLU A 1 274 ? 30.746 31.283 -33.798 1.00 94.19 274 GLU A C 1
ATOM 2233 O O . GLU A 1 274 ? 31.078 31.719 -32.698 1.00 94.19 274 GLU A O 1
ATOM 2238 N N . LYS A 1 275 ? 29.570 31.585 -34.365 1.00 93.06 275 LYS A N 1
ATOM 2239 C CA . LYS A 1 275 ? 28.614 32.552 -33.802 1.00 93.06 275 LYS A CA 1
ATOM 2240 C C . LYS A 1 275 ? 28.156 32.163 -32.396 1.00 93.06 275 LYS A C 1
ATOM 2242 O O . LYS A 1 275 ? 28.089 33.014 -31.520 1.00 93.06 275 LYS A O 1
ATOM 2247 N N . ILE A 1 276 ? 27.902 30.874 -32.149 1.00 93.81 276 ILE A N 1
ATOM 2248 C CA . ILE A 1 276 ? 27.550 30.376 -30.810 1.00 93.81 276 ILE A CA 1
ATOM 2249 C C . ILE A 1 276 ? 28.700 30.573 -29.817 1.00 93.81 276 ILE A C 1
ATOM 2251 O O . ILE A 1 276 ? 28.441 30.982 -28.689 1.00 93.81 276 ILE A O 1
ATOM 2255 N N . SER A 1 277 ? 29.954 30.302 -30.196 1.00 92.50 277 SER A N 1
ATOM 2256 C CA . SER A 1 277 ? 31.076 30.569 -29.287 1.00 92.50 277 SER A CA 1
ATOM 2257 C C . SER A 1 277 ? 31.287 32.059 -29.038 1.00 92.50 277 SER A C 1
ATOM 2259 O O . SER A 1 277 ? 31.592 32.434 -27.911 1.00 92.50 277 SER A O 1
ATOM 2261 N N . THR A 1 278 ? 31.063 32.911 -30.042 1.00 93.38 278 THR A N 1
ATOM 2262 C CA . THR A 1 278 ? 31.108 34.369 -29.875 1.00 93.38 278 THR A CA 1
ATOM 2263 C C . THR A 1 278 ? 30.017 34.860 -28.923 1.00 93.38 278 THR A C 1
ATOM 2265 O O . THR A 1 278 ? 30.318 35.647 -28.032 1.00 93.38 278 THR A O 1
ATOM 2268 N N . ASP A 1 279 ? 28.785 34.359 -29.057 1.00 90.62 279 ASP A N 1
ATOM 2269 C CA . ASP A 1 279 ? 27.661 34.731 -28.186 1.00 90.62 279 ASP A CA 1
ATOM 2270 C C . ASP A 1 279 ? 27.869 34.262 -26.729 1.00 90.62 279 ASP A C 1
ATOM 2272 O O . ASP A 1 279 ? 27.427 34.930 -25.795 1.00 90.62 279 ASP A O 1
ATOM 2276 N N . VAL A 1 280 ? 28.535 33.117 -26.516 1.00 89.62 280 VAL A N 1
ATOM 2277 C CA . VAL A 1 280 ? 28.885 32.619 -25.171 1.00 89.62 280 VAL A CA 1
ATOM 2278 C C . VAL A 1 280 ? 30.087 33.375 -24.591 1.00 89.62 280 VAL A C 1
ATOM 2280 O O . VAL A 1 280 ? 30.136 33.605 -23.386 1.00 89.62 280 VAL A O 1
ATOM 2283 N N . GLY A 1 281 ? 31.049 33.773 -25.428 1.00 83.50 281 GLY A N 1
ATOM 2284 C CA . GLY A 1 281 ? 32.184 34.642 -25.094 1.00 83.50 281 GLY A CA 1
ATOM 2285 C C . GLY A 1 281 ? 33.281 34.003 -24.234 1.00 83.50 281 GLY A C 1
ATOM 2286 O O . GLY A 1 281 ? 34.454 34.316 -24.412 1.00 83.50 281 GLY A O 1
ATOM 2287 N N . THR A 1 282 ? 32.931 33.082 -23.335 1.00 82.56 282 THR A N 1
ATOM 2288 C CA . THR A 1 282 ? 33.848 32.458 -22.364 1.00 82.56 282 THR A CA 1
ATOM 2289 C C . THR A 1 282 ? 34.220 31.011 -22.699 1.00 82.56 282 THR A C 1
ATOM 2291 O O . THR A 1 282 ? 35.008 30.400 -21.981 1.00 82.56 282 THR A O 1
ATOM 2294 N N . LYS A 1 283 ? 33.656 30.429 -23.768 1.00 83.00 283 LYS A N 1
ATOM 2295 C CA . LYS A 1 283 ? 33.876 29.025 -24.161 1.00 83.00 283 LYS A CA 1
ATOM 2296 C C . LYS A 1 283 ? 34.224 28.907 -25.635 1.00 83.00 283 LYS A C 1
ATOM 2298 O O . LYS A 1 283 ? 33.612 29.554 -26.484 1.00 83.00 283 LYS A O 1
ATOM 2303 N N . SER A 1 284 ? 35.156 28.011 -25.959 1.00 86.38 284 SER A N 1
ATOM 2304 C CA . SER A 1 284 ? 35.538 27.769 -27.348 1.00 86.38 284 SER A CA 1
ATOM 2305 C C . SER A 1 284 ? 34.417 27.105 -28.160 1.00 86.38 284 SER A C 1
ATOM 2307 O O . SER A 1 284 ? 33.529 26.417 -27.639 1.00 86.38 284 SER A O 1
ATOM 2309 N N . LYS A 1 285 ? 34.511 27.215 -29.489 1.00 88.19 285 LYS A N 1
ATOM 2310 C CA . LYS A 1 285 ? 33.667 26.485 -30.449 1.00 88.19 285 LYS A CA 1
ATOM 2311 C C . LYS A 1 285 ? 33.608 24.984 -30.154 1.00 88.19 285 LYS A C 1
ATOM 2313 O O . LYS A 1 285 ? 32.544 24.362 -30.215 1.00 88.19 285 LYS A O 1
ATOM 2318 N N . LYS A 1 286 ? 34.753 24.388 -29.804 1.00 82.75 286 LYS A N 1
ATOM 2319 C CA . LYS A 1 286 ? 34.873 22.954 -29.510 1.00 82.75 286 LYS A CA 1
ATOM 2320 C C . LYS A 1 286 ? 34.136 22.580 -28.219 1.00 82.75 286 LYS A C 1
ATOM 2322 O O . LYS A 1 286 ? 33.459 21.549 -28.206 1.00 82.75 286 LYS A O 1
ATOM 2327 N N . ALA A 1 287 ? 34.211 23.417 -27.184 1.00 78.62 287 ALA A N 1
ATOM 2328 C CA . ALA A 1 287 ? 33.463 23.234 -25.940 1.00 78.62 287 ALA A CA 1
ATOM 2329 C C . ALA A 1 287 ? 31.947 23.339 -26.158 1.00 78.62 287 ALA A C 1
ATOM 2331 O O . ALA A 1 287 ? 31.200 22.458 -25.724 1.00 78.62 287 ALA A O 1
ATOM 2332 N N . CYS A 1 288 ? 31.489 24.339 -26.920 1.00 86.25 288 CYS A N 1
ATOM 2333 C CA . CYS A 1 288 ? 30.071 24.514 -27.253 1.00 86.25 288 CYS A CA 1
ATOM 2334 C C . CYS A 1 288 ? 29.489 23.283 -27.979 1.00 86.25 288 CYS A C 1
ATOM 2336 O O . CYS A 1 288 ? 28.420 22.783 -27.617 1.00 86.25 288 CYS A O 1
ATOM 2338 N N . ILE A 1 289 ? 30.218 22.732 -28.962 1.00 84.81 289 ILE A N 1
ATOM 2339 C CA . ILE A 1 289 ? 29.803 21.528 -29.708 1.00 84.81 289 ILE A CA 1
ATOM 2340 C C . ILE A 1 289 ? 29.724 20.302 -28.791 1.00 84.81 289 ILE A C 1
ATOM 2342 O O . ILE A 1 289 ? 28.769 19.522 -28.866 1.00 84.81 289 ILE A O 1
ATOM 2346 N N . ARG A 1 290 ? 30.735 20.102 -27.937 1.00 80.75 290 ARG A N 1
ATOM 2347 C CA . ARG A 1 290 ? 30.787 18.971 -27.001 1.00 80.75 290 ARG A CA 1
ATOM 2348 C C . ARG A 1 290 ? 29.614 19.018 -26.027 1.00 80.75 290 ARG A C 1
ATOM 2350 O O . ARG A 1 290 ? 28.914 18.016 -25.868 1.00 80.75 290 ARG A O 1
ATOM 2357 N N . ARG A 1 291 ? 29.356 20.191 -25.443 1.00 82.50 291 ARG A N 1
ATOM 2358 C CA . ARG A 1 291 ? 28.244 20.408 -24.517 1.00 82.50 291 ARG A CA 1
ATOM 2359 C C . ARG A 1 291 ? 26.894 20.167 -25.189 1.00 82.50 291 ARG A C 1
ATOM 2361 O O . ARG A 1 291 ? 26.052 19.475 -24.625 1.00 82.50 291 ARG A O 1
ATOM 2368 N N . PHE A 1 292 ? 26.709 20.630 -26.425 1.00 85.50 292 PHE A N 1
ATOM 2369 C CA . PHE A 1 292 ? 25.492 20.358 -27.190 1.00 85.50 292 PHE A CA 1
ATOM 2370 C C . PHE A 1 292 ? 25.254 18.859 -27.432 1.00 85.50 292 PHE A C 1
ATOM 2372 O O . PHE A 1 292 ? 24.145 18.374 -27.209 1.00 85.50 292 PHE A O 1
ATOM 2379 N N . LYS A 1 293 ? 26.281 18.101 -27.844 1.00 81.69 293 LYS A N 1
ATOM 2380 C CA . LYS A 1 293 ? 26.156 16.644 -28.050 1.00 81.69 293 LYS A CA 1
ATOM 2381 C C . LYS A 1 293 ? 25.719 15.923 -26.773 1.00 81.69 293 LYS A C 1
ATOM 2383 O O . LYS A 1 293 ? 24.864 15.043 -26.835 1.00 81.69 293 LYS A O 1
ATOM 2388 N N . TYR A 1 294 ? 26.260 16.336 -25.628 1.00 74.06 294 TYR A N 1
ATOM 2389 C CA . TYR A 1 294 ? 25.858 15.821 -24.321 1.00 74.06 294 TYR A CA 1
ATOM 2390 C C . TYR A 1 294 ? 24.373 16.094 -24.017 1.00 74.06 294 TYR A C 1
ATOM 2392 O O . TYR A 1 294 ? 23.642 15.173 -23.652 1.00 74.06 294 TYR A O 1
ATOM 2400 N N . LEU A 1 295 ? 23.894 17.324 -24.239 1.00 76.81 295 LEU A N 1
ATOM 2401 C CA . LEU A 1 295 ? 22.482 17.682 -24.033 1.00 76.81 295 LEU A CA 1
ATOM 2402 C C . LEU A 1 295 ? 21.544 16.878 -24.947 1.00 76.81 295 LEU A C 1
ATOM 2404 O O . LEU A 1 295 ? 20.512 16.385 -24.494 1.00 76.81 295 LEU A O 1
ATOM 2408 N N . VAL A 1 296 ? 21.918 16.683 -26.216 1.00 78.00 296 VAL A N 1
ATOM 2409 C CA . VAL A 1 296 ? 21.152 15.851 -27.161 1.00 78.00 296 VAL A CA 1
ATOM 2410 C C . VAL A 1 296 ? 21.057 14.407 -26.672 1.00 78.00 296 VAL A C 1
ATOM 2412 O O . VAL A 1 296 ? 19.977 13.818 -26.728 1.00 78.00 296 VAL A O 1
ATOM 2415 N N . GLN A 1 297 ? 22.155 13.839 -26.168 1.00 68.50 297 GLN A N 1
ATOM 2416 C CA . GLN A 1 297 ? 22.150 12.488 -25.609 1.00 68.50 297 GLN A CA 1
ATOM 2417 C C . GLN A 1 297 ? 21.226 12.393 -24.387 1.00 68.50 297 GLN A C 1
ATOM 2419 O O . GLN A 1 297 ? 20.426 11.469 -24.292 1.00 68.50 297 GLN A O 1
ATOM 2424 N N . MET A 1 298 ? 21.267 13.379 -23.488 1.00 63.88 298 MET A N 1
ATOM 2425 C CA . MET A 1 298 ? 20.405 13.416 -22.302 1.00 63.88 298 MET A CA 1
ATOM 2426 C C . MET A 1 298 ? 18.912 13.492 -22.644 1.00 63.88 298 MET A C 1
ATOM 2428 O O . MET A 1 298 ? 18.099 12.892 -21.946 1.00 63.88 298 MET A O 1
ATOM 2432 N N . VAL A 1 299 ? 18.539 14.194 -23.717 1.00 70.75 299 VAL A N 1
ATOM 2433 C CA . VAL A 1 299 ? 17.146 14.248 -24.193 1.00 70.75 299 VAL A CA 1
ATOM 2434 C C . VAL A 1 299 ? 16.725 12.929 -24.842 1.00 70.75 299 VAL A C 1
ATOM 2436 O O . VAL A 1 299 ? 15.601 12.485 -24.628 1.00 70.75 299 VAL A O 1
ATOM 2439 N N . LYS A 1 300 ? 17.616 12.278 -25.602 1.00 62.00 300 LYS A N 1
ATOM 2440 C CA . LYS A 1 300 ? 17.346 10.963 -26.208 1.00 62.00 300 LYS A CA 1
ATOM 2441 C C . LYS A 1 300 ? 17.161 9.866 -25.163 1.00 62.00 300 LYS A C 1
ATOM 2443 O O . LYS A 1 300 ? 16.288 9.038 -25.339 1.00 62.00 300 LYS A O 1
ATOM 2448 N N . ASN A 1 301 ? 17.927 9.898 -24.074 1.00 56.22 301 ASN A N 1
ATOM 2449 C CA . ASN A 1 301 ? 17.824 8.929 -22.978 1.00 56.22 301 ASN A CA 1
ATOM 2450 C C . ASN A 1 301 ? 16.586 9.134 -22.080 1.00 56.22 301 ASN A C 1
ATOM 2452 O O . ASN A 1 301 ? 16.360 8.336 -21.175 1.00 56.22 301 ASN A O 1
ATOM 2456 N N . LYS A 1 302 ? 15.833 10.225 -22.270 1.00 50.53 302 LYS A N 1
ATOM 2457 C CA . LYS A 1 302 ? 14.586 10.528 -21.546 1.00 50.53 302 LYS A CA 1
ATOM 2458 C C . LYS A 1 302 ? 13.325 10.282 -22.385 1.00 50.53 302 LYS A C 1
ATOM 2460 O O . LYS A 1 302 ? 12.230 10.545 -21.894 1.00 50.53 302 LYS A O 1
ATOM 2465 N N . LYS A 1 303 ? 13.482 9.843 -23.634 1.00 42.47 303 LYS A N 1
ATOM 2466 C CA . LYS A 1 303 ? 12.404 9.338 -24.490 1.00 42.47 303 LYS A CA 1
ATOM 2467 C C . LYS A 1 303 ? 12.444 7.821 -24.491 1.00 42.47 303 LYS A C 1
ATOM 2469 O O . LYS A 1 303 ? 11.347 7.247 -24.614 1.00 42.47 303 LYS A O 1
#

pLDDT: mean 80.55, std 17.83, range [29.64, 98.12]

Foldseek 3Di:
DVVVVVVVVVVVVVVVVVVVVVVVVVVVVVVVVVVVVVVVVVVVVVVVVVVVVVVVVVVVVVVVVVVVQVVLLVVLLCLLVVVCVVCLLLDPDPVVSVVSVVLSVVCSPPDGSVLSVVLSVVLVVDDHSVVNVVSSVVSVVVVVVVVVVVVVVVVVVVVVVVVVCVLVDCDPLLVVLLVVLCVVQDDDDPCSLVSSQVSSCVPDPPNPPRDGQHSVSSVVVVVVVVVVPDDDDDDPDDPPDDDDPQAQDDDPLLVVQLVVLPVVQDPPDPCSLVSSCVSSVRHHSVSSVVVVVVVVVVVVVVD

Sequence (303 aa):
MHSSRLLSADLASIKDKVKEDRQRAIREKQEAIEREKREKEEAEQKIKEEQERKAKEEREKEKKERDIAKKAMAQQRRRLKKMADEAGHWTENPRDKLTEMERIERICIGFSVDQLRELCDKVEQLTVASEVVQALDDAEIMKKEAAAGVKLTKEEEKNKENEKQEKETWTSEEIQLLVKASNTFPSGTVDRWTQIAEYINEHRKNSAGLPPKTEKQVIKQCKAVQTMNVKLPSTTQNQLGTALPDEDNWSATEQKLLEESIKRHKSSDPERWEKISTDVGTKSKKACIRRFKYLVQMVKNKK

Radius of gyration: 37.98 Å; chains: 1; bounding box: 74×51×129 Å

Organism: Caenorhabditis japonica (NCBI:txid281687)